Protein AF-0000000068848334 (afdb_homodimer)

Nearest PDB structures (foldseek):
  8wll-assembly1_A  TM=4.643E-01  e=7.097E+00  Homo sapiens

Solvent-accessible surface area (backbone atoms only — not comparable to full-atom values): 14525 Å² total; per-residue (Å²): 126,70,68,68,56,55,52,53,54,51,48,52,50,50,50,50,49,51,52,49,51,51,51,52,52,52,47,52,49,52,52,51,50,48,52,50,50,47,49,57,52,46,47,53,51,49,45,49,50,50,47,50,50,49,52,48,50,58,57,48,65,38,69,69,53,38,50,50,50,28,50,49,27,21,50,52,17,25,52,46,25,54,51,51,22,41,62,33,4,57,66,64,76,41,29,67,57,53,21,50,50,52,44,52,52,51,50,52,50,51,50,60,54,38,70,40,56,82,89,69,55,51,67,65,49,53,32,50,50,26,20,48,51,16,23,50,35,32,22,37,33,40,16,13,53,49,44,79,128,70,68,67,57,56,52,52,54,50,50,51,49,51,50,49,49,51,52,50,50,51,51,51,52,51,48,52,50,51,52,51,49,49,51,51,49,48,47,57,52,46,46,51,52,48,46,49,50,51,48,50,50,48,52,48,49,59,58,47,64,37,69,69,53,38,50,52,50,29,50,48,27,20,51,51,16,26,52,46,25,54,50,51,22,41,61,32,4,56,66,63,76,40,29,68,57,53,23,50,50,52,46,52,52,52,51,52,50,51,50,60,52,37,70,40,56,83,88,70,55,52,66,66,50,54,32,50,50,25,19,48,50,16,24,50,35,31,24,38,33,39,16,11,52,50,42,78

Radius of gyration: 36.75 Å; Cα contacts (8 Å, |Δi|>4): 255; chains: 2; bounding box: 56×81×151 Å

Sequence (296 aa):
MGRSRQLVLQQEGDDDERYLAAIEAQLRRVAADGTRAAEASEVPTLLRRSALTARFNRYAESPRRMLLLGTLFLFLGFYFAHFLDTVFGQSGYWETVAGFVTLVVSERVTREYYSRPAEQRPPLLKLTNAFKAGLYYGLVLDAIKMSSMGRSRQLVLQQEGDDDERYLAAIEAQLRRVAADGTRAAEASEVPTLLRRSALTARFNRYAESPRRMLLLGTLFLFLGFYFAHFLDTVFGQSGYWETVAGFVTLVVSERVTREYYSRPAEQRPPLLKLTNAFKAGLYYGLVLDAIKMSS

Foldseek 3Di:
DPPVVVVVVVVVVVVVVVVVVVVVVVVVVVVVVVVVVCCVVVVVVVVVVVVVLVVVQVQCPDVVSLVVLLVVLLQVLQVVLVVLCVVQVVVVPCVVVSVVVLVVVLVVLVCVLVVDDPVPGGSVSSSVVSSSNSNVVNNVVVVVVVVD/DPPVVVVVVVVVVVVVVVVVVVVVVVVVVVVVVVVVVCCVVVVVVVVVVVVVLVVVQVQCPDVVSLVVLLVVLLQVLQVVLVVLCVVQVVVVPCVVVSVVVLVVVLVVLVCVLVVDPPVPGGSVSSSVVSSSNSNVVNNVVVVVVVVD

Structure (mmCIF, N/CA/C/O backbone):
data_AF-0000000068848334-model_v1
#
loop_
_entity.id
_entity.type
_entity.pdbx_description
1 polymer 'Uncharacterized protein'
#
loop_
_atom_site.group_PDB
_atom_site.id
_atom_site.type_symbol
_atom_site.label_atom_id
_atom_site.label_alt_id
_atom_site.label_comp_id
_atom_site.label_asym_id
_atom_site.label_entity_id
_atom_site.label_seq_id
_atom_site.pdbx_PDB_ins_code
_atom_site.Cartn_x
_atom_site.Cartn_y
_atom_site.Cartn_z
_atom_site.occupancy
_atom_site.B_iso_or_equiv
_atom_site.auth_seq_id
_atom_site.auth_comp_id
_atom_site.auth_asym_id
_atom_site.auth_atom_id
_atom_site.pdbx_PDB_model_num
ATOM 1 N N . MET A 1 1 ? -24.812 56.469 -64.688 1 52.19 1 MET A N 1
ATOM 2 C CA . MET A 1 1 ? -24.953 55.031 -64.625 1 52.19 1 MET A CA 1
ATOM 3 C C . MET A 1 1 ? -24.094 54.438 -63.531 1 52.19 1 MET A C 1
ATOM 5 O O . MET A 1 1 ? -24.391 53.375 -63 1 52.19 1 MET A O 1
ATOM 9 N N . GLY A 1 2 ? -23.156 55.188 -62.906 1 65.69 2 GLY A N 1
ATOM 10 C CA . GLY A 1 2 ? -22.188 54.688 -61.938 1 65.69 2 GLY A CA 1
ATOM 11 C C . GLY A 1 2 ? -22.688 54.75 -60.5 1 65.69 2 GLY A C 1
ATOM 12 O O . GLY A 1 2 ? -22.344 53.875 -59.688 1 65.69 2 GLY A O 1
ATOM 13 N N . ARG A 1 3 ? -23.672 55.562 -60.156 1 75.31 3 ARG A N 1
ATOM 14 C CA . ARG A 1 3 ? -24.125 55.781 -58.781 1 75.31 3 ARG A CA 1
ATOM 15 C C . ARG A 1 3 ? -25.078 54.656 -58.344 1 75.31 3 ARG A C 1
ATOM 17 O O . ARG A 1 3 ? -25.062 54.25 -57.188 1 75.31 3 ARG A O 1
ATOM 24 N N . SER A 1 4 ? -25.875 54.125 -59.219 1 72.31 4 SER A N 1
ATOM 25 C CA . SER A 1 4 ? -26.828 53.062 -58.906 1 72.31 4 SER A CA 1
ATOM 26 C C . SER A 1 4 ? -26.125 51.781 -58.531 1 72.31 4 SER A C 1
ATOM 28 O O . SER A 1 4 ? -26.594 51.031 -57.688 1 72.31 4 SER A O 1
ATOM 30 N N . ARG A 1 5 ? -24.938 51.531 -59.062 1 71 5 ARG A N 1
ATOM 31 C CA . ARG A 1 5 ? -24.188 50.312 -58.781 1 71 5 ARG A CA 1
ATOM 32 C C . ARG A 1 5 ? -23.547 50.344 -57.406 1 71 5 ARG A C 1
ATOM 34 O O . ARG A 1 5 ? -23.516 49.344 -56.719 1 71 5 ARG A O 1
ATOM 41 N N . GLN A 1 6 ? -23.141 51.5 -56.906 1 72.19 6 GLN A N 1
ATOM 42 C CA . GLN A 1 6 ? -22.516 51.656 -55.594 1 72.19 6 GLN A CA 1
ATOM 43 C C . GLN A 1 6 ? -23.531 51.438 -54.469 1 72.19 6 GLN A C 1
ATOM 45 O O . GLN A 1 6 ? -23.203 50.844 -53.438 1 72.19 6 GLN A O 1
ATOM 50 N N . LEU A 1 7 ? -24.734 51.812 -54.719 1 76.56 7 LEU A N 1
ATOM 51 C CA . LEU A 1 7 ? -25.781 51.688 -53.719 1 76.56 7 LEU A CA 1
ATOM 52 C C . LEU A 1 7 ? -26.203 50.25 -53.531 1 76.56 7 LEU A C 1
ATOM 54 O O . LEU A 1 7 ? -26.453 49.812 -52.406 1 76.56 7 LEU A O 1
ATOM 58 N N . VAL A 1 8 ? -26.219 49.5 -54.594 1 75.5 8 VAL A N 1
ATOM 59 C CA . VAL A 1 8 ? -26.578 48.094 -54.531 1 75.5 8 VAL A CA 1
ATOM 60 C C . VAL A 1 8 ? -25.484 47.312 -53.812 1 75.5 8 VAL A C 1
ATOM 62 O O . VAL A 1 8 ? -25.797 46.438 -53 1 75.5 8 VAL A O 1
ATOM 65 N N . LEU A 1 9 ? -24.266 47.656 -53.938 1 74.5 9 LEU A N 1
ATOM 66 C CA . LEU A 1 9 ? -23.156 47 -53.281 1 74.5 9 LEU A CA 1
ATOM 67 C C . LEU A 1 9 ? -23.156 47.312 -51.781 1 74.5 9 LEU A C 1
ATOM 69 O O . LEU A 1 9 ? -22.891 46.406 -50.969 1 74.5 9 LEU A O 1
ATOM 73 N N . GLN A 1 10 ? -23.531 48.469 -51.469 1 77.12 10 GLN A N 1
ATOM 74 C CA . GLN A 1 10 ? -23.609 48.875 -50.062 1 77.12 10 GLN A CA 1
ATOM 75 C C . GLN A 1 10 ? -24.766 48.156 -49.375 1 77.12 10 GLN A C 1
ATOM 77 O O . GLN A 1 10 ? -24.609 47.719 -48.219 1 77.12 10 GLN A O 1
ATOM 82 N N . GLN A 1 11 ? -25.844 48.031 -50.125 1 76.38 11 GLN A N 1
ATOM 83 C CA . GLN A 1 11 ? -27 47.344 -49.562 1 76.38 11 GLN A CA 1
ATOM 84 C C . GLN A 1 11 ? -26.703 45.875 -49.344 1 76.38 11 GLN A C 1
ATOM 86 O O . GLN A 1 11 ? -27.078 45.312 -48.312 1 76.38 11 GLN A O 1
ATOM 91 N N . GLU A 1 12 ? -26.047 45.312 -50.281 1 74.12 12 GLU A N 1
ATOM 92 C CA . GLU A 1 12 ? -25.656 43.906 -50.156 1 74.12 12 GLU A CA 1
ATOM 93 C C . GLU A 1 12 ? -24.703 43.719 -48.969 1 74.12 12 GLU A C 1
ATOM 95 O O . GLU A 1 12 ? -24.812 42.719 -48.25 1 74.12 12 GLU A O 1
ATOM 100 N N . GLY A 1 13 ? -23.953 44.688 -48.656 1 75.44 13 GLY A N 1
ATOM 101 C CA . GLY A 1 13 ? -23.047 44.656 -47.531 1 75.44 13 GLY A CA 1
ATOM 102 C C . GLY A 1 13 ? -23.766 44.719 -46.188 1 75.44 13 GLY A C 1
ATOM 103 O O . GLY A 1 13 ? -23.406 44 -45.25 1 75.44 13 GLY A O 1
ATOM 104 N N . ASP A 1 14 ? -24.75 45.562 -46.312 1 79.25 14 ASP A N 1
ATOM 105 C CA . ASP A 1 14 ? -25.531 45.719 -45.094 1 79.25 14 ASP A CA 1
ATOM 106 C C . ASP A 1 14 ? -26.344 44.469 -44.781 1 79.25 14 ASP A C 1
ATOM 108 O O . ASP A 1 14 ? -26.438 44.062 -43.625 1 79.25 14 ASP A O 1
ATOM 112 N N . ASP A 1 15 ? -26.828 43.844 -45.844 1 79.44 15 ASP A N 1
ATOM 113 C CA . ASP A 1 15 ? -27.578 42.625 -45.656 1 79.44 15 ASP A CA 1
ATOM 114 C C . ASP A 1 15 ? -26.688 41.5 -45.156 1 79.44 15 ASP A C 1
ATOM 116 O O . ASP A 1 15 ? -27.078 40.719 -44.281 1 79.44 15 ASP A O 1
ATOM 120 N N . ASP A 1 16 ? -25.5 41.531 -45.625 1 77.81 16 ASP A N 1
ATOM 121 C CA . ASP A 1 16 ? -24.547 40.531 -45.188 1 77.81 16 ASP A CA 1
ATOM 122 C C . ASP A 1 16 ? -24.219 40.719 -43.719 1 77.81 16 ASP A C 1
ATOM 124 O O . ASP A 1 16 ? -24.109 39.719 -42.969 1 77.81 16 ASP A O 1
ATOM 128 N N . GLU A 1 17 ? -24.172 41.938 -43.375 1 81.56 17 GLU A N 1
ATOM 129 C CA . GLU A 1 17 ? -23.859 42.219 -41.969 1 81.56 17 GLU A CA 1
ATOM 130 C C . GLU A 1 17 ? -25.031 41.812 -41.062 1 81.56 17 GLU A C 1
ATOM 132 O O . GLU A 1 17 ? -24.812 41.281 -39.969 1 81.56 17 GLU A O 1
ATOM 137 N N . ARG A 1 18 ? -26.156 42.125 -41.562 1 82.62 18 ARG A N 1
ATOM 138 C CA . ARG A 1 18 ? -27.344 41.719 -40.781 1 82.62 18 ARG A CA 1
ATOM 139 C C . ARG A 1 18 ? -27.438 40.219 -40.688 1 82.62 18 ARG A C 1
ATOM 141 O O . ARG A 1 18 ? -27.781 39.688 -39.625 1 82.62 18 ARG A O 1
ATOM 148 N N . TYR A 1 19 ? -27.125 39.562 -41.812 1 80.81 19 TYR A N 1
ATOM 149 C CA . TYR A 1 19 ? -27.141 38.125 -41.812 1 80.81 19 TYR A CA 1
ATOM 150 C C . TYR A 1 19 ? -26.078 37.531 -40.906 1 80.81 19 TYR A C 1
ATOM 152 O O . TYR A 1 19 ? -26.312 36.594 -40.156 1 80.81 19 TYR A O 1
ATOM 160 N N . LEU A 1 20 ? -25 38.188 -40.812 1 82 20 LEU A N 1
ATOM 161 C CA . LEU A 1 20 ? -23.922 37.719 -39.906 1 82 20 LEU A CA 1
ATOM 162 C C . LEU A 1 20 ? -24.297 37.938 -38.469 1 82 20 LEU A C 1
ATOM 164 O O . LEU A 1 20 ? -24.031 37.094 -37.594 1 82 20 LEU A O 1
ATOM 168 N N . ALA A 1 21 ? -24.938 39.031 -38.219 1 84.81 21 ALA A N 1
ATOM 169 C CA . ALA A 1 21 ? -25.359 39.344 -36.844 1 84.81 21 ALA A CA 1
ATOM 170 C C . ALA A 1 21 ? -26.422 38.344 -36.375 1 84.81 21 ALA A C 1
ATOM 172 O O . ALA A 1 21 ? -26.391 37.906 -35.219 1 84.81 21 ALA A O 1
ATOM 173 N N . ALA A 1 22 ? -27.281 37.938 -37.312 1 85.31 22 ALA A N 1
ATOM 174 C CA . ALA A 1 22 ? -28.328 36.969 -36.969 1 85.31 22 ALA A CA 1
ATOM 175 C C . ALA A 1 22 ? -27.734 35.594 -36.688 1 85.31 22 ALA A C 1
ATOM 177 O O . ALA A 1 22 ? -28.156 34.906 -35.75 1 85.31 22 ALA A O 1
ATOM 178 N N . ILE A 1 23 ? -26.766 35.188 -37.344 1 83.06 23 ILE A N 1
ATOM 179 C CA . ILE A 1 23 ? -26.078 33.906 -37.156 1 83.06 23 ILE A CA 1
ATOM 180 C C . ILE A 1 23 ? -25.312 33.938 -35.844 1 83.06 23 ILE A C 1
ATOM 182 O O . ILE A 1 23 ? -25.359 32.938 -35.094 1 83.06 23 ILE A O 1
ATOM 186 N N . GLU A 1 24 ? -24.719 35.062 -35.562 1 84.31 24 GLU A N 1
ATOM 187 C CA . GLU A 1 24 ? -24 35.188 -34.281 1 84.31 24 GLU A CA 1
ATOM 188 C C . GLU A 1 24 ? -24.938 35.094 -33.094 1 84.31 24 GLU A C 1
ATOM 190 O O . GLU A 1 24 ? -24.625 34.438 -32.094 1 84.31 24 GLU A O 1
ATOM 195 N N . ALA A 1 25 ? -26.094 35.719 -33.281 1 84.5 25 ALA A N 1
ATOM 196 C CA . ALA A 1 25 ? -27.094 35.688 -32.188 1 84.5 25 ALA A CA 1
ATOM 197 C C . ALA A 1 25 ? -27.641 34.281 -32 1 84.5 25 ALA A C 1
ATOM 199 O O . ALA A 1 25 ? -27.828 33.844 -30.859 1 84.5 25 ALA A O 1
ATOM 200 N N . GLN A 1 26 ? -27.812 33.531 -33.094 1 81.44 26 GLN A N 1
ATOM 201 C CA . GLN A 1 26 ? -28.297 32.156 -33.031 1 81.44 26 GLN A CA 1
ATOM 202 C C . GLN A 1 26 ? -27.25 31.219 -32.406 1 81.44 26 GLN A C 1
ATOM 204 O O . GLN A 1 26 ? -27.578 30.344 -31.609 1 81.44 26 GLN A O 1
ATOM 209 N N . LEU A 1 27 ? -26.047 31.578 -32.656 1 79.88 27 LEU A N 1
ATOM 210 C CA . LEU A 1 27 ? -24.953 30.781 -32.094 1 79.88 27 LEU A CA 1
ATOM 211 C C . LEU A 1 27 ? -24.812 31.016 -30.609 1 79.88 27 LEU A C 1
ATOM 213 O O . LEU A 1 27 ? -24.578 30.078 -29.844 1 79.88 27 LEU A O 1
ATOM 217 N N . ARG A 1 28 ? -25.016 32.25 -30.234 1 82.94 28 ARG A N 1
ATOM 218 C CA . ARG A 1 28 ? -24.969 32.562 -28.812 1 82.94 28 ARG A CA 1
ATOM 219 C C . ARG A 1 28 ? -26.125 31.906 -28.062 1 82.94 28 ARG A C 1
ATOM 221 O O . ARG A 1 28 ? -25.953 31.422 -26.938 1 82.94 28 ARG A O 1
ATOM 228 N N . ARG A 1 29 ? -27.281 31.828 -28.719 1 81.94 29 ARG A N 1
ATOM 229 C CA . ARG A 1 29 ? -28.453 31.172 -28.109 1 81.94 29 ARG A CA 1
ATOM 230 C C . ARG A 1 29 ? -28.234 29.672 -27.969 1 81.94 29 ARG A C 1
ATOM 232 O O . ARG A 1 29 ? -28.562 29.078 -26.953 1 81.94 29 ARG A O 1
ATOM 239 N N . VAL A 1 30 ? -27.625 29.016 -28.922 1 77.75 30 VAL A N 1
ATOM 240 C CA . VAL A 1 30 ? -27.344 27.578 -28.891 1 77.75 30 VAL A CA 1
ATOM 241 C C . VAL A 1 30 ? -26.297 27.281 -27.828 1 77.75 30 VAL A C 1
ATOM 243 O O . VAL A 1 30 ? -26.406 26.297 -27.094 1 77.75 30 VAL A O 1
ATOM 246 N N . ALA A 1 31 ? -25.375 28.188 -27.781 1 81.44 31 ALA A N 1
ATOM 247 C CA . ALA A 1 31 ? -24.344 28.016 -26.766 1 81.44 31 ALA A CA 1
ATOM 248 C C . ALA A 1 31 ? -24.922 28.156 -25.359 1 81.44 31 ALA A C 1
ATOM 250 O O . ALA A 1 31 ? -24.578 27.391 -24.453 1 81.44 31 ALA A O 1
ATOM 251 N N . ALA A 1 32 ? -25.859 29.078 -25.203 1 80.12 32 ALA A N 1
ATOM 252 C CA . ALA A 1 32 ? -26.5 29.297 -23.922 1 80.12 32 ALA A CA 1
ATOM 253 C C . ALA A 1 32 ? -27.422 28.141 -23.547 1 80.12 32 ALA A C 1
ATOM 255 O O . ALA A 1 32 ? -27.453 27.703 -22.391 1 80.12 32 ALA A O 1
ATOM 256 N N . ASP A 1 33 ? -28.078 27.547 -24.484 1 77.94 33 ASP A N 1
ATOM 257 C CA . ASP A 1 33 ? -28.953 26.391 -24.281 1 77.94 33 ASP A CA 1
ATOM 258 C C . ASP A 1 33 ? -28.141 25.156 -23.922 1 77.94 33 ASP A C 1
ATOM 260 O O . ASP A 1 33 ? -28.547 24.359 -23.062 1 77.94 33 ASP A O 1
ATOM 264 N N . GLY A 1 34 ? -27 25.031 -24.562 1 70.56 34 GLY A N 1
ATOM 265 C CA . GLY A 1 34 ? -26.109 23.922 -24.266 1 70.56 34 GLY A CA 1
ATOM 266 C C . GLY A 1 34 ? -25.547 23.953 -22.859 1 70.56 34 GLY A C 1
ATOM 267 O O . GLY A 1 34 ? -25.484 22.938 -22.172 1 70.56 34 GLY A O 1
ATOM 268 N N . THR A 1 35 ? -25.203 25.172 -22.5 1 70.31 35 THR A N 1
ATOM 269 C CA . THR A 1 35 ? -24.688 25.359 -21.141 1 70.31 35 THR A CA 1
ATOM 270 C C . THR A 1 35 ? -25.766 25.078 -20.109 1 70.31 35 THR A C 1
ATOM 272 O O . THR A 1 35 ? -25.5 24.469 -19.078 1 70.31 35 THR A O 1
ATOM 275 N N . ARG A 1 36 ? -27.031 25.516 -20.359 1 75.62 36 ARG A N 1
ATOM 276 C CA . ARG A 1 36 ? -28.172 25.266 -19.469 1 75.62 36 ARG A CA 1
ATOM 277 C C . ARG A 1 36 ? -28.5 23.781 -19.406 1 75.62 36 ARG A C 1
ATOM 279 O O . ARG A 1 36 ? -28.781 23.234 -18.328 1 75.62 36 ARG A O 1
ATOM 286 N N . ALA A 1 37 ? -28.406 23.109 -20.594 1 71.06 37 ALA A N 1
ATOM 287 C CA . ALA A 1 37 ? -28.656 21.672 -20.656 1 71.06 37 ALA A CA 1
ATOM 288 C C . ALA A 1 37 ? -27.562 20.891 -19.906 1 71.06 37 ALA A C 1
ATOM 290 O O . ALA A 1 37 ? -27.859 19.938 -19.203 1 71.06 37 ALA A O 1
ATOM 291 N N . ALA A 1 38 ? -26.344 21.359 -20.094 1 68.06 38 ALA A N 1
ATOM 292 C CA . ALA A 1 38 ? -25.234 20.734 -19.375 1 68.06 38 ALA A CA 1
ATOM 293 C C . ALA A 1 38 ? -25.391 20.922 -17.859 1 68.06 38 ALA A C 1
ATOM 295 O O . ALA A 1 38 ? -25.172 19.984 -17.094 1 68.06 38 ALA A O 1
ATOM 296 N N . GLU A 1 39 ? -25.719 22.141 -17.469 1 65.81 39 GLU A N 1
ATOM 297 C CA . GLU A 1 39 ? -25.969 22.438 -16.062 1 65.81 39 GLU A CA 1
ATOM 298 C C . GLU A 1 39 ? -27.156 21.625 -15.523 1 65.81 39 GLU A C 1
ATOM 300 O O . GLU A 1 39 ? -27.094 21.094 -14.414 1 65.81 39 GLU A O 1
ATOM 305 N N . ALA A 1 40 ? -28.203 21.531 -16.359 1 72.06 40 ALA A N 1
ATOM 306 C CA . ALA A 1 40 ? -29.406 20.781 -15.984 1 72.06 40 ALA A CA 1
ATOM 307 C C . ALA A 1 40 ? -29.109 19.297 -15.875 1 72.06 40 ALA A C 1
ATOM 309 O O . ALA A 1 40 ? -29.703 18.594 -15.047 1 72.06 40 ALA A O 1
ATOM 310 N N . SER A 1 41 ? -28.266 18.812 -16.688 1 68.31 41 SER A N 1
ATOM 311 C CA . SER A 1 41 ? -27.891 17.406 -16.656 1 68.31 41 SER A CA 1
ATOM 312 C C . SER A 1 41 ? -26.859 17.141 -15.562 1 68.31 41 SER A C 1
ATOM 314 O O . SER A 1 41 ? -26.875 16.078 -14.93 1 68.31 41 SER A O 1
ATOM 316 N N . GLU A 1 42 ? -26 18.094 -15.438 1 70.25 42 GLU A N 1
ATOM 317 C CA . GLU A 1 42 ? -24.922 17.906 -14.477 1 70.25 42 GLU A CA 1
ATOM 318 C C . GLU A 1 42 ? -25.422 18.031 -13.047 1 70.25 42 GLU A C 1
ATOM 320 O O . GLU A 1 42 ? -25 17.281 -12.164 1 70.25 42 GLU A O 1
ATOM 325 N N . VA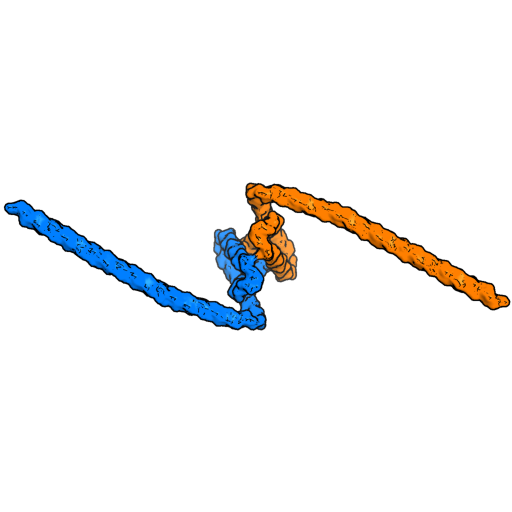L A 1 43 ? -26.453 18.938 -12.836 1 67.62 43 VAL A N 1
ATOM 326 C CA . VAL A 1 43 ? -26.953 19.25 -11.5 1 67.62 43 VAL A CA 1
ATOM 327 C C . VAL A 1 43 ? -27.688 18.031 -10.93 1 67.62 43 VAL A C 1
ATOM 329 O O . VAL A 1 43 ? -27.422 17.625 -9.797 1 67.62 43 VAL A O 1
ATOM 332 N N . PRO A 1 44 ? -28.578 17.484 -11.766 1 73.5 44 PRO A N 1
ATOM 333 C CA . PRO A 1 44 ? -29.234 16.297 -11.211 1 73.5 44 PRO A CA 1
ATOM 334 C C . PRO A 1 44 ? -28.281 15.141 -10.977 1 73.5 44 PRO A C 1
ATOM 336 O O . PRO A 1 44 ? -28.422 14.406 -9.992 1 73.5 44 PRO A O 1
ATOM 339 N N . THR A 1 45 ? -27.344 15.016 -11.93 1 73.62 45 THR A N 1
ATOM 340 C CA . THR A 1 45 ? -26.375 13.938 -11.766 1 73.62 45 THR A CA 1
ATOM 341 C C . THR A 1 45 ? -25.516 14.172 -10.523 1 73.62 45 THR A C 1
ATOM 343 O O . THR A 1 45 ? -25.25 13.234 -9.766 1 73.62 45 THR A O 1
ATOM 346 N N . LEU A 1 46 ? -25.125 15.375 -10.359 1 72.56 46 LEU A N 1
ATOM 347 C CA . LEU A 1 46 ? -24.344 15.727 -9.188 1 72.56 46 LEU A CA 1
ATOM 348 C C . LEU A 1 46 ? -25.172 15.586 -7.91 1 72.56 46 LEU A C 1
ATOM 350 O O . LEU A 1 46 ? -24.672 15.133 -6.883 1 72.56 46 LEU A O 1
ATOM 354 N N . LEU A 1 47 ? -26.422 15.992 -8.008 1 70.94 47 LEU A N 1
ATOM 355 C CA . LEU A 1 47 ? -27.297 15.875 -6.848 1 70.94 47 LEU A CA 1
ATOM 356 C C . LEU A 1 47 ? -27.547 14.414 -6.496 1 70.94 47 LEU A C 1
ATOM 358 O O . LEU A 1 47 ? -27.609 14.062 -5.316 1 70.94 47 LEU A O 1
ATOM 362 N N . ARG A 1 48 ? -27.781 13.711 -7.59 1 71.44 48 ARG A N 1
ATOM 363 C CA . ARG A 1 48 ? -27.969 12.289 -7.348 1 71.44 48 ARG A CA 1
ATOM 364 C C . ARG A 1 48 ? -26.734 11.664 -6.707 1 71.44 48 ARG A C 1
ATOM 366 O O . ARG A 1 48 ? -26.859 10.859 -5.777 1 71.44 48 ARG A O 1
ATOM 373 N N . ARG A 1 49 ? -25.609 12.023 -7.246 1 72.69 49 ARG A N 1
ATOM 374 C CA . ARG A 1 49 ? -24.359 11.523 -6.672 1 72.69 49 ARG A CA 1
ATOM 375 C C . ARG A 1 49 ? -24.203 11.984 -5.223 1 72.69 49 ARG A C 1
ATOM 377 O O . ARG A 1 49 ? -23.781 11.203 -4.363 1 72.69 49 ARG A O 1
ATOM 384 N N . SER A 1 50 ? -24.516 13.242 -5.02 1 75.31 50 SER A N 1
ATOM 385 C CA . SER A 1 50 ? -24.422 13.797 -3.674 1 75.31 50 SER A CA 1
ATOM 386 C C . SER A 1 50 ? -25.406 13.109 -2.729 1 75.31 50 SER A C 1
ATOM 388 O O . SER A 1 50 ? -25.078 12.859 -1.566 1 75.31 50 SER A O 1
ATOM 390 N N . ALA A 1 51 ? -26.562 12.812 -3.303 1 71.06 51 ALA A N 1
ATOM 391 C CA . ALA A 1 51 ? -27.578 12.141 -2.49 1 71.06 51 ALA A CA 1
ATOM 392 C C . ALA A 1 51 ? -27.141 10.711 -2.17 1 71.06 51 ALA A C 1
ATOM 394 O O . ALA A 1 51 ? -27.328 10.234 -1.046 1 71.06 51 ALA A O 1
ATOM 395 N N . LEU A 1 52 ? -26.609 10.039 -3.184 1 72.19 52 LEU A N 1
ATOM 396 C CA . LEU A 1 52 ? -26.125 8.68 -2.98 1 72.19 52 LEU A CA 1
ATOM 397 C C . LEU A 1 52 ? -25.016 8.648 -1.937 1 72.19 52 LEU A C 1
ATOM 399 O O . LEU A 1 52 ? -25 7.77 -1.07 1 72.19 52 LEU A O 1
ATOM 403 N N . THR A 1 53 ? -24.141 9.57 -2.059 1 72.44 53 THR A N 1
ATOM 404 C CA . THR A 1 53 ? -23.031 9.664 -1.122 1 72.44 53 THR A CA 1
ATOM 405 C C . THR A 1 53 ? -23.531 9.938 0.292 1 72.44 53 THR A C 1
ATOM 407 O O . THR A 1 53 ? -23.016 9.367 1.259 1 72.44 53 THR A O 1
ATOM 410 N N . ALA A 1 54 ? -24.562 10.781 0.349 1 70.75 54 ALA A N 1
A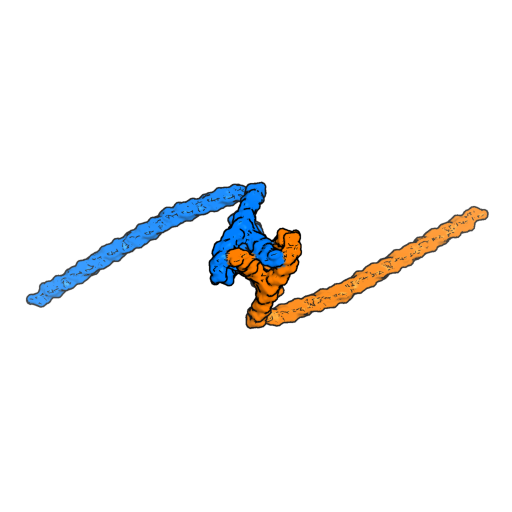TOM 411 C CA . ALA A 1 54 ? -25.125 11.109 1.656 1 70.75 54 ALA A CA 1
ATOM 412 C C . ALA A 1 54 ? -25.797 9.898 2.283 1 70.75 54 ALA A C 1
ATOM 414 O O . ALA A 1 54 ? -25.672 9.656 3.486 1 70.75 54 ALA A O 1
ATOM 415 N N . ARG A 1 55 ? -26.531 9.258 1.491 1 72.25 55 ARG A N 1
ATOM 416 C CA . ARG A 1 55 ? -27.188 8.047 1.971 1 72.25 55 ARG A CA 1
ATOM 417 C C . ARG A 1 55 ? -26.172 6.996 2.398 1 72.25 55 ARG A C 1
ATOM 419 O O . ARG A 1 55 ? -26.344 6.328 3.42 1 72.25 55 ARG A O 1
ATOM 426 N N . PHE A 1 56 ? -25.203 6.84 1.609 1 79.31 56 PHE A N 1
ATOM 427 C CA . PHE A 1 56 ? -24.125 5.891 1.901 1 79.31 56 PHE A CA 1
ATOM 428 C C . PHE A 1 56 ? -23.391 6.273 3.182 1 79.31 56 PHE A C 1
ATOM 430 O O . PHE A 1 56 ? -23.094 5.414 4.012 1 79.31 56 PHE A O 1
ATOM 437 N N . ASN A 1 57 ? -23.203 7.516 3.332 1 76.19 57 ASN A N 1
ATOM 438 C CA . ASN A 1 57 ? -22.516 8 4.523 1 76.19 57 ASN A CA 1
ATOM 439 C C . ASN A 1 57 ? -23.359 7.785 5.781 1 76.19 57 ASN A C 1
ATOM 441 O O . ASN A 1 57 ? -22.828 7.477 6.844 1 76.19 57 ASN A O 1
ATOM 445 N N . ARG A 1 58 ? -24.609 7.941 5.535 1 72.69 58 ARG A N 1
ATOM 446 C CA . ARG A 1 58 ? -25.5 7.699 6.664 1 72.69 58 ARG A CA 1
ATOM 447 C C . ARG A 1 58 ? -25.5 6.223 7.051 1 72.69 58 ARG A C 1
ATOM 449 O O . ARG A 1 58 ? -25.5 5.887 8.234 1 72.69 58 ARG A O 1
ATOM 456 N N . TYR A 1 59 ? -25.531 5.434 6.031 1 76.88 59 TYR A N 1
ATOM 457 C CA . TYR A 1 59 ? -25.484 3.992 6.242 1 76.88 59 TYR A CA 1
ATOM 458 C C . TYR A 1 59 ? -24.188 3.574 6.902 1 76.88 59 TYR A C 1
ATOM 460 O O . TYR A 1 59 ? -24.172 2.721 7.793 1 76.88 59 TYR A O 1
ATOM 468 N N . ALA A 1 60 ? -23.141 4.188 6.574 1 77.12 60 ALA A N 1
ATOM 469 C CA . ALA A 1 60 ? -21.797 3.838 7.027 1 77.12 60 ALA A CA 1
ATOM 470 C C . ALA A 1 60 ? -21.516 4.422 8.406 1 77.12 60 ALA A C 1
ATOM 472 O O . ALA A 1 60 ? -20.438 4.211 8.969 1 77.12 60 ALA A O 1
ATOM 473 N N . GLU A 1 61 ? -22.422 5.086 9.008 1 79.19 61 GLU A N 1
ATOM 474 C CA . GLU A 1 61 ? -22.234 5.676 10.328 1 79.19 61 GLU A CA 1
ATOM 475 C C . GLU A 1 61 ? -22.297 4.609 11.422 1 79.19 61 GLU A C 1
ATOM 477 O O . GLU A 1 61 ? -21.672 4.758 12.477 1 79.19 61 GLU A O 1
ATOM 482 N N . SER A 1 62 ? -22.875 3.543 11.086 1 84.31 62 SER A N 1
ATOM 483 C CA . SER A 1 62 ? -22.938 2.449 12.047 1 84.31 62 SER A CA 1
ATOM 484 C C . SER A 1 62 ? -21.672 1.602 12 1 84.31 62 SER A C 1
ATOM 486 O O . SER A 1 62 ? -21.281 1.106 10.938 1 84.31 62 SER A O 1
ATOM 488 N N . PRO A 1 63 ? -21.016 1.441 13.141 1 84.25 63 PRO A N 1
ATOM 489 C CA . PRO A 1 63 ? -19.766 0.694 13.148 1 84.25 63 PRO A CA 1
ATOM 490 C C . PRO A 1 63 ? -19.938 -0.761 12.719 1 84.25 63 PRO A C 1
ATOM 492 O O . PRO A 1 63 ? -19.047 -1.334 12.086 1 84.25 63 PRO A O 1
ATOM 495 N N . ARG A 1 64 ? -21.094 -1.344 13.039 1 88.75 64 ARG A N 1
ATOM 496 C CA . ARG A 1 64 ? -21.344 -2.73 12.664 1 88.75 64 ARG A CA 1
ATOM 497 C C . ARG A 1 64 ? -21.5 -2.867 11.156 1 88.75 64 ARG A C 1
ATOM 499 O O . ARG A 1 64 ? -20.984 -3.818 10.555 1 88.75 64 ARG A O 1
ATOM 506 N N . ARG A 1 65 ? -22.172 -1.988 10.578 1 89.75 65 ARG A N 1
ATOM 507 C CA . ARG A 1 65 ? -22.391 -2.021 9.141 1 89.75 65 ARG A CA 1
ATOM 508 C C . ARG A 1 65 ? -21.094 -1.76 8.383 1 89.75 65 ARG A C 1
ATOM 510 O O . ARG A 1 65 ? -20.844 -2.377 7.348 1 89.75 65 ARG A O 1
ATOM 517 N N . MET A 1 66 ? -20.297 -0.899 8.93 1 90.06 66 MET A N 1
ATOM 518 C CA . MET A 1 66 ? -19.016 -0.595 8.297 1 90.06 66 MET A CA 1
ATOM 519 C C . MET A 1 66 ? -18.062 -1.789 8.383 1 90.06 66 MET A C 1
ATOM 521 O O . MET A 1 66 ? -17.297 -2.043 7.457 1 90.06 66 MET A O 1
ATOM 525 N N . LEU A 1 67 ? -18.188 -2.457 9.406 1 90.56 67 LEU A N 1
ATOM 526 C CA . LEU A 1 67 ? -17.375 -3.658 9.547 1 90.56 67 LEU A CA 1
ATOM 527 C C . LEU A 1 67 ? -17.781 -4.719 8.531 1 90.56 67 LEU A C 1
ATOM 529 O O . LEU A 1 67 ? -16.922 -5.387 7.945 1 90.56 67 LEU A O 1
ATOM 533 N N . LEU A 1 68 ? -19.062 -4.812 8.32 1 92.31 68 LEU A N 1
ATOM 534 C CA . LEU A 1 68 ? -19.578 -5.789 7.367 1 92.31 68 LEU A CA 1
ATOM 535 C C . LEU A 1 68 ? -19.188 -5.414 5.938 1 92.31 68 LEU A C 1
ATOM 537 O O . LEU A 1 68 ? -18.75 -6.266 5.164 1 92.31 68 LEU A O 1
ATOM 541 N N . LEU A 1 69 ? -19.359 -4.168 5.707 1 93.88 69 LEU A N 1
ATOM 542 C CA . LEU A 1 69 ? -19 -3.713 4.371 1 93.88 69 LEU A CA 1
ATOM 543 C C . LEU A 1 69 ? -17.5 -3.852 4.133 1 93.88 69 LEU A C 1
ATOM 545 O O . LEU A 1 69 ? -17.078 -4.242 3.041 1 93.88 69 LEU A O 1
ATOM 549 N N . GLY A 1 70 ? -16.75 -3.531 5.109 1 94.69 70 GLY A N 1
ATOM 550 C CA . GLY A 1 70 ? -15.305 -3.686 5.023 1 94.69 70 GLY A CA 1
ATOM 551 C C . GLY A 1 70 ? -14.867 -5.113 4.75 1 94.69 70 GLY A C 1
ATOM 552 O O . GLY A 1 70 ? -13.992 -5.352 3.922 1 94.69 70 GLY A O 1
ATOM 553 N N . THR A 1 71 ? -15.555 -6 5.434 1 96 71 THR A N 1
ATOM 554 C CA . THR A 1 71 ? -15.242 -7.414 5.238 1 96 71 THR A CA 1
ATOM 555 C C . THR A 1 71 ? -15.625 -7.863 3.832 1 96 71 THR A C 1
ATOM 557 O O . THR A 1 71 ? -14.898 -8.625 3.199 1 96 71 THR A O 1
ATOM 560 N N . LEU A 1 72 ? -16.719 -7.363 3.432 1 97 72 LEU A N 1
ATOM 561 C CA . LEU A 1 72 ? -17.156 -7.695 2.08 1 97 72 LEU A CA 1
ATOM 562 C C . LEU A 1 72 ? -16.141 -7.203 1.047 1 97 72 LEU A C 1
ATOM 564 O O . LEU A 1 72 ? -15.781 -7.941 0.125 1 97 72 LEU A O 1
ATOM 568 N N . PHE A 1 73 ? -15.672 -6.043 1.218 1 96.75 73 PHE A N 1
ATOM 569 C CA . PHE A 1 73 ? -14.711 -5.461 0.288 1 96.75 73 PHE A CA 1
ATOM 570 C C . PHE A 1 73 ? -13.375 -6.191 0.368 1 96.75 73 PHE A C 1
ATOM 572 O O . PHE A 1 73 ? -12.695 -6.367 -0.646 1 96.75 73 PHE A O 1
ATOM 579 N N . LEU A 1 74 ? -13.016 -6.562 1.526 1 96.81 74 LEU A N 1
ATOM 580 C CA . LEU A 1 74 ? -11.805 -7.355 1.712 1 96.81 74 LEU A CA 1
ATOM 581 C C . LEU A 1 74 ? -11.883 -8.664 0.927 1 96.81 74 LEU A C 1
ATOM 583 O O . LEU A 1 74 ? -10.938 -9.031 0.23 1 96.81 74 LEU A O 1
ATOM 587 N N . PHE A 1 75 ? -13.047 -9.32 0.97 1 97.56 75 PHE A N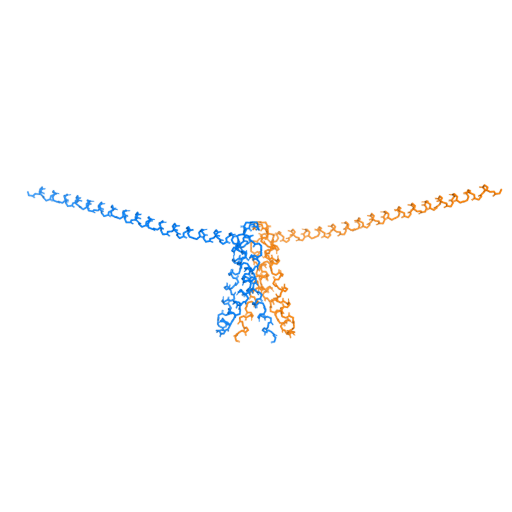 1
ATOM 588 C CA . PHE A 1 75 ? -13.258 -10.594 0.285 1 97.56 75 PHE A CA 1
ATOM 589 C C . PHE A 1 75 ? -13.305 -10.391 -1.225 1 97.56 75 PHE A C 1
ATOM 591 O O . PHE A 1 75 ? -12.766 -11.203 -1.982 1 97.56 75 PHE A O 1
ATOM 598 N N . LEU A 1 76 ? -13.969 -9.328 -1.556 1 97.25 76 LEU A N 1
ATOM 599 C CA . LEU A 1 76 ? -14.031 -9.016 -2.979 1 97.25 76 LEU A CA 1
ATOM 600 C C . LEU A 1 76 ? -12.633 -8.781 -3.547 1 97.25 76 LEU A C 1
ATOM 602 O O . LEU A 1 76 ? -12.32 -9.242 -4.648 1 97.25 76 LEU A O 1
ATOM 606 N N . GLY A 1 77 ? -11.828 -8.055 -2.803 1 97.44 77 GLY A N 1
ATOM 607 C CA . GLY A 1 77 ? -10.445 -7.848 -3.211 1 97.44 77 GLY A CA 1
ATOM 608 C C . GLY A 1 77 ? -9.648 -9.133 -3.303 1 97.44 77 GLY A C 1
ATOM 609 O O . GLY A 1 77 ? -8.891 -9.336 -4.254 1 97.44 77 GLY A O 1
ATOM 610 N N . PHE A 1 78 ? -9.875 -9.977 -2.354 1 97.44 78 PHE A N 1
ATOM 611 C CA . PHE A 1 78 ? -9.188 -11.266 -2.311 1 97.44 78 PHE A CA 1
ATOM 612 C C . PHE A 1 78 ? -9.523 -12.094 -3.545 1 97.44 78 PHE A C 1
ATOM 614 O O . PHE A 1 78 ? -8.633 -12.672 -4.172 1 97.44 78 PHE A O 1
ATOM 621 N N . TYR A 1 79 ? -10.742 -12.125 -3.875 1 97.38 79 TYR A N 1
ATOM 622 C CA . TYR A 1 79 ? -11.18 -12.914 -5.023 1 97.38 79 TYR A CA 1
ATOM 623 C C . TYR A 1 79 ? -10.75 -12.266 -6.328 1 97.38 79 TYR A C 1
ATOM 625 O O . TYR A 1 79 ? -10.445 -12.953 -7.305 1 97.38 79 TYR A O 1
ATOM 633 N N . PHE A 1 80 ? -10.719 -10.969 -6.352 1 96.69 80 PHE A N 1
ATOM 634 C CA . PHE A 1 80 ? -10.258 -10.242 -7.531 1 96.69 80 PHE A CA 1
ATOM 635 C C . PHE A 1 80 ? -8.797 -10.555 -7.824 1 96.69 80 PHE A C 1
ATOM 637 O O . PHE A 1 80 ? -8.398 -10.641 -8.984 1 96.69 80 PHE A O 1
ATOM 644 N N . ALA A 1 81 ? -8.016 -10.719 -6.816 1 96.38 81 ALA A N 1
ATOM 645 C CA . ALA A 1 81 ? -6.609 -11.094 -6.973 1 96.38 81 ALA A CA 1
ATOM 646 C C . ALA A 1 81 ? -6.473 -12.383 -7.773 1 96.38 81 ALA A C 1
ATOM 648 O O . ALA A 1 81 ? -5.633 -12.477 -8.672 1 96.38 81 ALA A O 1
ATOM 649 N N . HIS A 1 82 ? -7.305 -13.359 -7.488 1 95.5 82 HIS A N 1
ATOM 650 C CA . HIS A 1 82 ? -7.254 -14.641 -8.172 1 95.5 82 HIS A CA 1
ATOM 651 C C . HIS A 1 82 ? -7.676 -14.508 -9.633 1 95.5 82 HIS A C 1
ATOM 653 O O . HIS A 1 82 ? -7.109 -15.164 -10.508 1 95.5 82 HIS A O 1
ATOM 659 N N . PHE A 1 83 ? -8.633 -13.68 -9.781 1 93.38 83 PHE A N 1
ATOM 660 C CA . PHE A 1 83 ? -9.07 -13.406 -11.141 1 93.38 83 PHE A CA 1
ATOM 661 C C . PHE A 1 83 ? -7.965 -12.734 -11.945 1 93.38 83 PHE A C 1
ATOM 663 O O . PHE A 1 83 ? -7.691 -13.125 -13.086 1 93.38 83 PHE A O 1
ATOM 670 N N . LEU A 1 84 ? -7.305 -11.781 -11.359 1 92.56 84 LEU A N 1
ATOM 671 C CA . LEU A 1 84 ? -6.262 -10.992 -12.008 1 92.56 84 LEU A CA 1
ATOM 672 C C . LEU A 1 84 ? -5.086 -11.875 -12.406 1 92.56 84 LEU A C 1
ATOM 674 O O . LEU A 1 84 ? -4.625 -11.828 -13.547 1 92.56 84 LEU A O 1
ATOM 678 N N . ASP A 1 85 ? -4.602 -12.672 -11.461 1 92.69 85 ASP A N 1
ATOM 679 C CA . ASP A 1 85 ? -3.408 -13.461 -11.75 1 92.69 85 ASP A CA 1
ATOM 680 C C . ASP A 1 85 ? -3.721 -14.578 -12.742 1 92.69 85 ASP A C 1
ATOM 682 O O . ASP A 1 85 ? -2.885 -14.922 -13.578 1 92.69 85 ASP A O 1
ATOM 686 N N . THR A 1 86 ? -4.984 -15.141 -12.719 1 91 86 THR A N 1
ATOM 687 C CA . THR A 1 86 ? -5.371 -16.172 -13.672 1 91 86 THR A CA 1
ATOM 688 C C . THR A 1 86 ? -5.48 -15.594 -15.078 1 91 86 THR A C 1
ATOM 690 O O . THR A 1 86 ? -4.953 -16.172 -16.031 1 91 86 THR A O 1
ATOM 693 N N . VAL A 1 87 ? -6.094 -14.508 -15.242 1 90.44 87 VAL A N 1
ATOM 694 C CA . VAL A 1 87 ? -6.34 -13.898 -16.547 1 90.44 87 VAL A CA 1
ATOM 695 C C . VAL A 1 87 ? -5.016 -13.477 -17.172 1 90.44 87 VAL A C 1
ATOM 697 O O . VAL A 1 87 ? -4.762 -13.758 -18.344 1 90.44 87 VAL A O 1
ATOM 700 N N . PHE A 1 88 ? -4.129 -12.914 -16.469 1 90.38 88 PHE A N 1
ATOM 701 C CA . PHE A 1 88 ? -2.893 -12.367 -17.016 1 90.38 88 PHE A CA 1
ATOM 702 C C . PHE A 1 88 ? -1.787 -13.414 -17 1 90.38 88 PHE A C 1
ATOM 704 O O . PHE A 1 88 ? -0.861 -13.352 -17.812 1 90.38 88 PHE A O 1
ATOM 711 N N . GLY A 1 89 ? -1.906 -14.266 -16.062 1 87.81 89 GLY A N 1
ATOM 712 C CA . GLY A 1 89 ? -0.943 -15.359 -16.031 1 87.81 89 GLY A CA 1
ATOM 713 C C . GLY A 1 89 ? -1.098 -16.328 -17.188 1 87.81 89 GLY A C 1
ATOM 714 O O . GLY A 1 89 ? -0.106 -16.812 -17.734 1 87.81 89 GLY A O 1
ATOM 715 N N . GLN A 1 90 ? -2.312 -16.547 -17.547 1 82.94 90 GLN A N 1
ATOM 716 C CA . GLN A 1 90 ? -2.592 -17.5 -18.625 1 82.94 90 GLN A CA 1
ATOM 717 C C . GLN A 1 90 ? -2.066 -16.969 -19.953 1 82.94 90 GLN A C 1
ATOM 719 O O . GLN A 1 90 ? -1.666 -17.75 -20.828 1 82.94 90 GLN A O 1
ATOM 724 N N . SER A 1 91 ? -2.053 -15.711 -20.141 1 80.75 91 SER A N 1
ATOM 725 C CA . SER A 1 91 ? -1.581 -15.125 -21.391 1 80.75 91 SER A CA 1
ATOM 726 C C . SER A 1 91 ? -0.059 -15.148 -21.469 1 80.75 91 SER A C 1
ATOM 728 O O . SER A 1 91 ? 0.508 -15.297 -22.562 1 80.75 91 SER A O 1
ATOM 730 N N . GLY A 1 92 ? 0.622 -15.141 -20.5 1 74.75 92 GLY A N 1
ATOM 731 C CA . GLY A 1 92 ? 2.062 -15.266 -20.359 1 74.75 92 GLY A CA 1
ATOM 732 C C . GLY A 1 92 ? 2.818 -14.031 -20.797 1 74.75 92 GLY A C 1
ATOM 733 O O . GLY A 1 92 ? 3.967 -13.82 -20.406 1 74.75 92 GLY A O 1
ATOM 734 N N . TYR A 1 93 ? 2.08 -13.125 -21.531 1 84.69 93 TYR A N 1
ATOM 735 C CA . TYR A 1 93 ? 2.832 -12.016 -22.125 1 84.69 93 TYR A CA 1
ATOM 736 C C . TYR A 1 93 ? 2.545 -10.719 -21.375 1 84.69 93 TYR A C 1
ATOM 738 O O . TYR A 1 93 ? 3.266 -9.734 -21.547 1 84.69 93 TYR A O 1
ATOM 746 N N . TRP A 1 94 ? 1.57 -10.766 -20.562 1 89.69 94 TRP A N 1
ATOM 747 C CA . TRP A 1 94 ? 1.131 -9.523 -19.938 1 89.69 94 TRP A CA 1
ATOM 748 C C . TRP A 1 94 ? 1.55 -9.461 -18.484 1 89.69 94 TRP A C 1
ATOM 750 O O . TRP A 1 94 ? 1.157 -8.539 -17.75 1 89.69 94 TRP A O 1
ATOM 760 N N . GLU A 1 95 ? 2.387 -10.344 -17.906 1 90.75 95 GLU A N 1
ATOM 761 C CA . GLU A 1 95 ? 2.688 -10.461 -16.484 1 90.75 95 GLU A CA 1
ATOM 762 C C . GLU A 1 95 ? 3.342 -9.188 -15.953 1 90.75 95 GLU A C 1
ATOM 764 O O . GLU A 1 95 ? 2.938 -8.664 -14.914 1 90.75 95 GLU A O 1
ATOM 769 N N . THR A 1 96 ? 4.344 -8.711 -16.672 1 92.81 96 THR A N 1
ATOM 770 C CA . THR A 1 96 ? 5.086 -7.539 -16.234 1 92.81 96 THR A CA 1
ATOM 771 C C . THR A 1 96 ? 4.195 -6.297 -16.25 1 92.81 96 THR A C 1
ATOM 773 O O . THR A 1 96 ? 4.191 -5.516 -15.297 1 92.81 96 THR A O 1
ATOM 776 N N . VAL A 1 97 ? 3.422 -6.199 -17.297 1 93.88 97 VAL A N 1
ATOM 777 C CA . VAL A 1 97 ? 2.566 -5.027 -17.453 1 93.88 97 VAL A CA 1
ATOM 778 C C . VAL A 1 97 ? 1.447 -5.059 -16.422 1 93.88 97 VAL A C 1
ATOM 780 O O . VAL A 1 97 ? 1.177 -4.055 -15.758 1 93.88 97 VAL A O 1
ATOM 783 N N . ALA A 1 98 ? 0.82 -6.18 -16.344 1 94.19 98 ALA A N 1
ATOM 784 C CA . ALA A 1 98 ? -0.257 -6.324 -15.359 1 94.19 98 ALA A CA 1
ATOM 785 C C . ALA A 1 98 ? 0.248 -6.066 -13.945 1 94.19 98 ALA A C 1
ATOM 787 O O . ALA A 1 98 ? -0.445 -5.441 -13.141 1 94.19 98 ALA A O 1
ATOM 788 N N . GLY A 1 99 ? 1.451 -6.605 -13.664 1 94.88 99 GLY A N 1
ATOM 789 C CA . GLY A 1 99 ? 2.057 -6.332 -12.375 1 94.88 99 GLY A CA 1
ATOM 790 C C . GLY A 1 99 ? 2.303 -4.855 -12.125 1 94.88 99 GLY A C 1
ATOM 791 O O . GLY A 1 99 ? 2.008 -4.344 -11.047 1 94.88 99 GLY A O 1
ATOM 792 N N . PHE A 1 100 ? 2.791 -4.145 -13.156 1 95.25 100 PHE A N 1
ATOM 793 C CA . PHE A 1 100 ? 3.088 -2.723 -13.047 1 95.25 100 PHE A CA 1
ATOM 794 C C . PHE A 1 100 ? 1.808 -1.914 -12.867 1 95.25 100 PHE A C 1
ATOM 796 O O . PHE A 1 100 ? 1.759 -0.993 -12.047 1 95.25 100 PHE A O 1
ATOM 803 N N . VAL A 1 101 ? 0.818 -2.281 -13.562 1 95.56 101 VAL A N 1
ATOM 804 C CA . VAL A 1 101 ? -0.464 -1.594 -13.453 1 95.56 101 VAL A CA 1
ATOM 805 C C . VAL A 1 101 ? -1.024 -1.768 -12.039 1 95.56 101 VAL A C 1
ATOM 807 O O . VAL A 1 101 ? -1.479 -0.802 -11.422 1 95.56 101 VAL A O 1
ATOM 810 N N . THR A 1 102 ? -0.959 -3.018 -11.586 1 95.94 102 THR A N 1
ATOM 811 C CA . THR A 1 102 ? -1.458 -3.309 -10.242 1 95.94 102 THR A CA 1
ATOM 812 C C . THR A 1 102 ? -0.703 -2.494 -9.195 1 95.94 102 THR A C 1
ATOM 814 O O . THR A 1 102 ? -1.309 -1.951 -8.266 1 95.94 102 THR A O 1
ATOM 817 N N . LEU A 1 103 ? 0.571 -2.324 -9.359 1 94 103 LEU A N 1
ATOM 818 C CA . LEU A 1 103 ? 1.414 -1.554 -8.453 1 94 103 LEU A CA 1
ATOM 819 C C . LEU A 1 103 ? 1.019 -0.081 -8.461 1 94 103 LEU A C 1
ATOM 821 O O . LEU A 1 103 ? 0.858 0.53 -7.402 1 94 103 LEU A O 1
ATOM 825 N N . VAL A 1 104 ? 0.835 0.501 -9.578 1 94.19 104 VAL A N 1
ATOM 826 C CA . VAL A 1 104 ? 0.533 1.922 -9.719 1 94.19 104 VAL A CA 1
ATOM 827 C C . VAL A 1 104 ? -0.846 2.217 -9.125 1 94.19 104 VAL A C 1
ATOM 829 O O . VAL A 1 104 ? -1.027 3.215 -8.43 1 94.19 104 VAL A O 1
ATOM 832 N N . VAL A 1 105 ? -1.76 1.349 -9.461 1 93.81 105 VAL A N 1
ATOM 833 C CA . VAL A 1 105 ? -3.115 1.528 -8.945 1 93.81 105 VAL A CA 1
ATOM 834 C C . VAL A 1 105 ? -3.104 1.454 -7.422 1 93.81 105 VAL A C 1
ATOM 836 O O . VAL A 1 105 ? -3.699 2.299 -6.75 1 93.81 105 VAL A O 1
ATOM 839 N N . SER A 1 106 ? -2.4 0.42 -6.91 1 93.12 106 SER A N 1
ATOM 840 C CA . SER A 1 106 ? -2.322 0.262 -5.465 1 93.12 106 SER A CA 1
ATOM 841 C C . SER A 1 106 ? -1.686 1.484 -4.809 1 93.12 106 SER A C 1
ATOM 843 O O . SER A 1 106 ? -2.17 1.969 -3.783 1 93.12 106 SER A O 1
ATOM 845 N N . GLU A 1 107 ? -0.626 1.987 -5.336 1 88.38 107 GLU A N 1
ATOM 846 C CA . GLU A 1 107 ? 0.046 3.172 -4.809 1 88.38 107 GLU A CA 1
ATOM 847 C C . GLU A 1 107 ? -0.861 4.395 -4.875 1 88.38 107 GLU A C 1
ATOM 849 O O . GLU A 1 107 ? -0.879 5.215 -3.953 1 88.38 107 GLU A O 1
ATOM 854 N N . ARG A 1 108 ? -1.587 4.527 -5.973 1 89.69 108 ARG A N 1
ATOM 855 C CA . ARG A 1 108 ? -2.518 5.641 -6.121 1 89.69 108 ARG A CA 1
ATOM 856 C C . ARG A 1 108 ? -3.604 5.594 -5.051 1 89.69 108 ARG A C 1
ATOM 858 O O . ARG A 1 108 ? -3.949 6.621 -4.461 1 89.69 108 ARG A O 1
ATOM 865 N N . VAL A 1 109 ? -4.105 4.449 -4.785 1 89.94 109 VAL A N 1
ATOM 866 C CA . VAL A 1 109 ? -5.137 4.27 -3.768 1 89.94 109 VAL A CA 1
ATOM 867 C C . VAL A 1 109 ? -4.574 4.633 -2.395 1 89.94 109 VAL A C 1
ATOM 869 O O . VAL A 1 109 ? -5.215 5.348 -1.622 1 89.94 109 VAL A O 1
ATOM 872 N N . THR A 1 110 ? -3.377 4.148 -2.117 1 87.44 110 THR A N 1
ATOM 873 C CA . THR A 1 110 ? -2.74 4.426 -0.834 1 87.44 110 THR A CA 1
ATOM 874 C C . THR A 1 110 ? -2.514 5.926 -0.657 1 87.44 110 THR A C 1
ATOM 876 O O . THR A 1 110 ? -2.768 6.473 0.417 1 87.44 110 THR A O 1
ATOM 879 N N . ARG A 1 111 ? -2.092 6.523 -1.676 1 84.75 111 ARG A N 1
ATOM 880 C CA . ARG A 1 111 ? -1.848 7.961 -1.64 1 84.75 111 ARG A CA 1
ATOM 881 C C . ARG A 1 111 ? -3.137 8.727 -1.365 1 84.75 111 ARG A C 1
ATOM 883 O O . ARG A 1 111 ? -3.145 9.68 -0.581 1 84.75 111 ARG A O 1
ATOM 890 N N . GLU A 1 112 ? -4.164 8.336 -2.016 1 84.06 112 GLU A N 1
ATOM 891 C CA . GLU A 1 112 ? -5.449 9 -1.827 1 84.06 112 GLU A CA 1
ATOM 892 C C . GLU A 1 112 ? -5.996 8.766 -0.422 1 84.06 112 GLU A C 1
ATOM 894 O O . GLU A 1 112 ? -6.539 9.68 0.201 1 84.06 112 GLU A O 1
ATOM 899 N N . TYR A 1 113 ? -5.844 7.566 0.009 1 82.81 113 TYR A N 1
ATOM 900 C CA . TYR A 1 113 ? -6.328 7.18 1.328 1 82.81 113 TYR A CA 1
ATOM 901 C C . TYR A 1 113 ? -5.594 7.938 2.426 1 82.81 113 TYR A C 1
ATOM 903 O O . TYR A 1 113 ? -6.215 8.438 3.367 1 82.81 113 TYR A O 1
ATOM 911 N N . TYR A 1 114 ? -4.359 8.18 2.252 1 77.88 114 TYR A N 1
ATOM 912 C CA . TYR A 1 114 ? -3.586 8.727 3.361 1 77.88 114 TYR A CA 1
ATOM 913 C C . TYR A 1 114 ? -3.324 10.211 3.158 1 77.88 114 TYR A C 1
ATOM 915 O O . TYR A 1 114 ? -2.678 10.859 3.99 1 77.88 114 TYR A O 1
ATOM 923 N N . SER A 1 115 ? -3.777 10.789 2.055 1 77.44 115 SER A N 1
ATOM 924 C CA . SER A 1 115 ? -3.725 12.227 1.842 1 77.44 115 SER A CA 1
ATOM 925 C C . SER A 1 115 ? -4.699 12.961 2.76 1 77.44 115 SER A C 1
ATOM 927 O O . SER A 1 115 ? -4.559 14.164 2.996 1 77.44 115 SER A O 1
ATOM 929 N N . ARG A 1 116 ? -5.602 12.242 3.299 1 77.62 116 ARG A N 1
ATOM 930 C CA . ARG A 1 116 ? -6.605 12.828 4.184 1 77.62 116 ARG A CA 1
ATOM 931 C C . ARG A 1 116 ? -6.371 12.414 5.629 1 77.62 116 ARG A C 1
ATOM 933 O O . ARG A 1 116 ? -5.949 11.281 5.895 1 77.62 116 ARG A O 1
ATOM 940 N N . PRO A 1 117 ? -6.605 13.352 6.469 1 77.19 117 PRO A N 1
ATOM 941 C CA . PRO A 1 117 ? -6.504 12.945 7.871 1 77.19 117 PRO A CA 1
ATOM 942 C C . PRO A 1 117 ? -7.496 11.852 8.242 1 77.19 117 PRO A C 1
ATOM 944 O O . PRO A 1 117 ? -8.547 11.719 7.605 1 77.19 117 PRO A O 1
ATOM 947 N N . ALA A 1 118 ? -7.117 11.016 9.164 1 73.81 118 ALA A N 1
ATOM 948 C CA . ALA A 1 118 ? -7.879 9.836 9.57 1 73.81 118 ALA A CA 1
ATOM 949 C C . ALA A 1 118 ? -9.328 10.203 9.875 1 73.81 118 ALA A C 1
ATOM 951 O O . ALA A 1 118 ? -10.25 9.453 9.539 1 73.81 118 ALA A O 1
ATOM 952 N N . GLU A 1 119 ? -9.555 11.328 10.453 1 77.31 119 GLU A N 1
ATOM 953 C CA . GLU A 1 119 ? -10.883 11.75 10.906 1 77.31 119 GLU A CA 1
ATOM 954 C C . GLU A 1 119 ? -11.742 12.203 9.727 1 77.31 119 GLU A C 1
ATOM 956 O O . GLU A 1 119 ? -12.977 12.203 9.82 1 77.31 119 GLU A O 1
ATOM 961 N N . GLN A 1 120 ? -11.133 12.531 8.688 1 79.94 120 GLN A N 1
ATOM 962 C CA . GLN A 1 120 ? -11.859 13.094 7.555 1 79.94 120 GLN A CA 1
ATOM 963 C C . GLN A 1 120 ? -11.969 12.086 6.414 1 79.94 120 GLN A C 1
ATOM 965 O O . GLN A 1 120 ? -12.422 12.43 5.32 1 79.94 120 GLN A O 1
ATOM 970 N N . ARG A 1 121 ? -11.672 10.859 6.66 1 81.94 121 ARG A N 1
ATOM 971 C CA . ARG A 1 121 ? -11.719 9.867 5.59 1 81.94 121 ARG A CA 1
ATOM 972 C C . ARG A 1 121 ? -13.141 9.352 5.379 1 81.94 121 ARG A C 1
ATOM 974 O O . ARG A 1 121 ? -13.734 8.758 6.277 1 81.94 121 ARG A O 1
ATOM 981 N N . PRO A 1 122 ? -13.656 9.57 4.246 1 85.44 122 PRO A N 1
ATOM 982 C CA . PRO A 1 122 ? -15 9.07 3.967 1 85.44 122 PRO A CA 1
ATOM 983 C C . PRO A 1 122 ? -15.078 7.543 3.955 1 85.44 122 PRO A C 1
ATOM 985 O O . PRO A 1 122 ? -14.047 6.875 3.799 1 85.44 122 PRO A O 1
ATOM 988 N N . PRO A 1 123 ? -16.234 6.977 4.148 1 87.62 123 PRO A N 1
ATOM 989 C CA . PRO A 1 123 ? -16.406 5.523 4.176 1 87.62 123 PRO A CA 1
ATOM 990 C C . PRO A 1 123 ? -15.906 4.844 2.9 1 87.62 123 PRO A C 1
ATOM 992 O O . PRO A 1 123 ? -15.375 3.73 2.957 1 87.62 123 PRO A O 1
ATOM 995 N N . LEU A 1 124 ? -16.047 5.52 1.834 1 88.19 124 LEU A N 1
ATOM 996 C CA . LEU A 1 124 ? -15.641 4.934 0.562 1 88.19 124 LEU A CA 1
ATOM 997 C C . LEU A 1 124 ? -14.141 4.676 0.543 1 88.19 124 LEU A C 1
ATOM 999 O O . LEU A 1 124 ? -13.68 3.684 -0.027 1 88.19 124 LEU A O 1
ATOM 1003 N N . LEU A 1 125 ? -13.406 5.559 1.095 1 88.94 125 LEU A N 1
ATOM 1004 C CA . LEU A 1 125 ? -11.953 5.383 1.14 1 88.94 125 LEU A CA 1
ATOM 1005 C C . LEU A 1 125 ? -11.578 4.211 2.043 1 88.94 125 LEU A C 1
ATOM 1007 O O . LEU A 1 125 ? -10.641 3.473 1.748 1 88.94 125 LEU A O 1
ATOM 1011 N N . LYS A 1 126 ? -12.312 4.074 3.053 1 90.31 126 LYS A N 1
ATOM 1012 C CA . LYS A 1 126 ? -12.078 2.945 3.947 1 90.31 126 LYS A CA 1
ATOM 1013 C C . LYS A 1 126 ? -12.375 1.621 3.248 1 90.31 126 LYS A C 1
ATOM 1015 O O . LYS A 1 126 ? -11.641 0.647 3.414 1 90.31 126 LYS A O 1
ATOM 1020 N N . LEU A 1 127 ? -13.383 1.694 2.508 1 92.75 127 LEU A N 1
ATOM 1021 C CA . LEU A 1 127 ? -13.766 0.49 1.779 1 92.75 127 LEU A CA 1
ATOM 1022 C C . LEU A 1 127 ? -12.758 0.17 0.684 1 92.75 127 LEU A C 1
ATOM 1024 O O . LEU A 1 127 ? -12.438 -0.999 0.446 1 92.75 127 LEU A O 1
ATOM 1028 N N . THR A 1 128 ? -12.266 1.178 0.039 1 93.12 128 THR A N 1
ATOM 1029 C CA . THR A 1 128 ? -11.25 0.979 -0.991 1 93.12 128 THR A CA 1
ATOM 1030 C C . THR A 1 128 ? -9.969 0.398 -0.389 1 93.12 128 THR A C 1
ATOM 1032 O O . THR A 1 128 ? -9.328 -0.46 -0.997 1 93.12 128 THR A O 1
ATOM 1035 N N . ASN A 1 129 ? -9.68 0.867 0.75 1 92 129 ASN A N 1
ATOM 1036 C CA . ASN A 1 129 ? -8.516 0.333 1.443 1 92 129 ASN A CA 1
ATOM 1037 C C . ASN A 1 129 ? -8.711 -1.129 1.833 1 92 129 ASN A C 1
ATOM 1039 O O . ASN A 1 129 ? -7.766 -1.92 1.791 1 92 129 ASN A O 1
ATOM 1043 N N . ALA A 1 130 ? -9.914 -1.423 2.244 1 94.19 130 ALA A N 1
ATOM 1044 C CA . ALA A 1 130 ? -10.234 -2.814 2.553 1 94.19 130 ALA A CA 1
ATOM 1045 C C . ALA A 1 130 ? -10.109 -3.695 1.313 1 94.19 130 ALA A C 1
ATOM 1047 O O . ALA A 1 130 ? -9.57 -4.801 1.38 1 94.19 130 ALA A O 1
ATOM 1048 N N . PHE A 1 131 ? -10.617 -3.215 0.23 1 96.19 131 PHE A N 1
ATOM 1049 C CA . PHE A 1 131 ? -10.5 -3.926 -1.038 1 96.19 131 PHE A CA 1
ATOM 1050 C C . PHE A 1 131 ? -9.031 -4.152 -1.393 1 96.19 131 PHE A C 1
ATOM 1052 O O . PHE A 1 131 ? -8.641 -5.27 -1.736 1 96.19 131 PHE A O 1
ATOM 1059 N N . LYS A 1 132 ? -8.266 -3.148 -1.304 1 95.94 132 LYS A N 1
ATOM 1060 C CA . LYS A 1 132 ? -6.84 -3.211 -1.605 1 95.94 132 LYS A CA 1
ATOM 1061 C C . LYS A 1 132 ? -6.129 -4.215 -0.701 1 95.94 132 LYS A C 1
ATOM 1063 O O . LYS A 1 132 ? -5.266 -4.965 -1.156 1 95.94 132 LYS A O 1
ATOM 1068 N N . ALA A 1 133 ? -6.457 -4.191 0.55 1 95.12 133 ALA A N 1
ATOM 1069 C CA . ALA A 1 133 ? -5.855 -5.141 1.486 1 95.12 133 ALA A CA 1
ATOM 1070 C C . ALA A 1 133 ? -6.156 -6.578 1.081 1 95.12 133 ALA A C 1
ATOM 1072 O O . ALA A 1 133 ? -5.281 -7.445 1.138 1 95.12 133 ALA A O 1
ATOM 1073 N N . GLY A 1 134 ? -7.398 -6.793 0.71 1 96.88 134 GLY A N 1
ATOM 1074 C CA . GLY A 1 134 ? -7.762 -8.117 0.227 1 96.88 134 GLY A CA 1
ATOM 1075 C C . GLY A 1 134 ? -7.02 -8.516 -1.033 1 96.88 134 GLY A C 1
ATOM 1076 O O . GLY A 1 134 ? -6.566 -9.656 -1.157 1 96.88 134 GLY A O 1
ATOM 1077 N N . LEU A 1 135 ? -6.953 -7.594 -1.947 1 96.88 135 LEU A N 1
ATOM 1078 C CA . LEU A 1 135 ? -6.234 -7.828 -3.193 1 96.88 135 LEU A CA 1
ATOM 1079 C C . LEU A 1 135 ? -4.777 -8.188 -2.92 1 96.88 135 LEU A C 1
ATOM 1081 O O . LEU A 1 135 ? -4.254 -9.148 -3.486 1 96.88 135 LEU A O 1
ATOM 1085 N N . TYR A 1 136 ? -4.191 -7.395 -2.07 1 96.25 136 TYR A N 1
ATOM 1086 C CA . TYR A 1 136 ? -2.799 -7.625 -1.7 1 96.25 136 TYR A CA 1
ATOM 1087 C C . TYR A 1 136 ? -2.625 -9 -1.06 1 96.25 136 TYR A C 1
ATOM 1089 O O . TYR A 1 136 ? -1.709 -9.742 -1.414 1 96.25 136 TYR A O 1
ATOM 1097 N N . TYR A 1 137 ? -3.443 -9.328 -0.178 1 96.69 137 TYR A N 1
ATOM 1098 C CA . TYR A 1 137 ? -3.354 -10.617 0.503 1 96.69 137 TYR A CA 1
ATOM 1099 C C . TYR A 1 137 ? -3.502 -11.766 -0.485 1 96.69 137 TYR A C 1
ATOM 1101 O O . TYR A 1 137 ? -2.748 -12.742 -0.43 1 96.69 137 TYR A O 1
ATOM 1109 N N . GLY A 1 138 ? -4.465 -11.68 -1.372 1 96.56 138 GLY A N 1
ATOM 1110 C CA . GLY A 1 138 ? -4.668 -12.719 -2.371 1 96.56 138 GLY A CA 1
ATOM 1111 C C . GLY A 1 138 ? -3.475 -12.906 -3.289 1 96.56 138 GLY A C 1
ATOM 1112 O O . GLY A 1 138 ? -3.084 -14.039 -3.586 1 96.56 138 GLY A O 1
ATOM 1113 N N . LEU A 1 139 ? -2.936 -11.867 -3.705 1 95.06 139 LEU A N 1
ATOM 1114 C CA . LEU A 1 139 ? -1.796 -11.938 -4.613 1 95.06 139 LEU A CA 1
ATOM 1115 C C . LEU A 1 139 ? -0.576 -12.523 -3.914 1 95.06 139 LEU A C 1
ATOM 1117 O O . LEU A 1 139 ? 0.147 -13.336 -4.496 1 95.06 139 LEU A O 1
ATOM 1121 N N . VAL A 1 140 ? -0.373 -12.07 -2.666 1 94.62 140 VAL A N 1
ATOM 1122 C CA . VAL A 1 140 ? 0.751 -12.586 -1.896 1 94.62 140 VAL A CA 1
ATOM 1123 C C . VAL A 1 140 ? 0.584 -14.094 -1.689 1 94.62 140 VAL A C 1
ATOM 1125 O O . VAL A 1 140 ? 1.542 -14.859 -1.834 1 94.62 140 VAL A O 1
ATOM 1128 N N . LEU A 1 141 ? -0.637 -14.484 -1.382 1 93.31 141 LEU A N 1
ATOM 1129 C CA . LEU A 1 141 ? -0.91 -15.906 -1.189 1 93.31 141 LEU A CA 1
ATOM 1130 C C . LEU A 1 141 ? -0.621 -16.688 -2.465 1 93.31 141 LEU A C 1
ATOM 1132 O O . LEU A 1 141 ? 0.005 -17.75 -2.416 1 93.31 141 LEU A O 1
ATOM 1136 N N . ASP A 1 142 ? -1.021 -16.188 -3.525 1 93.44 142 ASP A N 1
ATOM 1137 C CA . ASP A 1 142 ? -0.807 -16.859 -4.801 1 93.44 142 ASP A CA 1
ATOM 1138 C C . ASP A 1 142 ? 0.679 -16.922 -5.148 1 93.44 142 ASP A C 1
ATOM 1140 O O . ASP A 1 142 ? 1.155 -17.922 -5.695 1 93.44 142 ASP A O 1
ATOM 1144 N N . ALA A 1 143 ? 1.38 -15.906 -4.84 1 93.88 143 ALA A N 1
ATOM 1145 C CA . ALA A 1 143 ? 2.818 -15.875 -5.094 1 93.88 143 ALA A CA 1
ATOM 1146 C C . ALA A 1 143 ? 3.543 -16.938 -4.273 1 93.88 143 ALA A C 1
ATOM 1148 O O . ALA A 1 143 ? 4.414 -17.641 -4.789 1 93.88 143 ALA A O 1
ATOM 1149 N N . ILE A 1 144 ? 3.16 -17.062 -3.037 1 91.69 144 ILE A N 1
ATOM 1150 C CA . ILE A 1 144 ? 3.822 -18.016 -2.145 1 91.69 144 ILE A CA 1
ATOM 1151 C C . ILE A 1 144 ? 3.434 -19.438 -2.523 1 91.69 144 ILE A C 1
ATOM 1153 O O . ILE A 1 144 ? 4.254 -20.359 -2.439 1 91.69 144 ILE A O 1
ATOM 1157 N N . LYS A 1 145 ? 2.258 -19.578 -3.033 1 89.62 145 LYS A N 1
ATOM 1158 C CA . LYS A 1 145 ? 1.8 -20.891 -3.467 1 89.62 145 LYS A CA 1
ATOM 1159 C C . LYS A 1 145 ? 2.545 -21.344 -4.715 1 89.62 145 LYS A C 1
ATOM 1161 O O . LYS A 1 145 ? 2.637 -22.547 -4.988 1 89.62 145 LYS A O 1
ATOM 1166 N N . MET A 1 146 ? 3.047 -20.438 -5.52 1 81.25 146 MET A N 1
ATOM 1167 C CA . MET A 1 146 ? 3.748 -20.734 -6.766 1 81.25 146 MET A CA 1
ATOM 1168 C C . MET A 1 146 ? 5.027 -21.531 -6.5 1 81.25 146 MET A C 1
ATOM 1170 O O . MET A 1 146 ? 5.457 -22.312 -7.34 1 81.25 146 MET A O 1
ATOM 1174 N N . SER A 1 147 ? 5.633 -21.234 -5.367 1 74.19 147 SER A N 1
ATOM 1175 C CA . SER A 1 147 ? 6.914 -21.875 -5.066 1 74.19 147 SER A CA 1
ATOM 1176 C C . SER A 1 147 ? 6.715 -23.172 -4.305 1 74.19 147 SER A C 1
ATOM 1178 O O . SER A 1 147 ? 7.684 -23.781 -3.84 1 74.19 147 SER A O 1
ATOM 1180 N N . SER A 1 148 ? 5.43 -23.562 -4.168 1 67.81 148 SER A N 1
ATOM 1181 C CA . SER A 1 148 ? 5.145 -24.828 -3.502 1 67.81 148 SER A CA 1
ATOM 1182 C C . SER A 1 148 ? 5.176 -25.984 -4.492 1 67.81 148 SER A C 1
ATOM 1184 O O . SER A 1 148 ? 4.953 -25.797 -5.688 1 67.81 148 SER A O 1
ATOM 1186 N N . MET B 1 1 ? 20.688 -6.484 87.875 1 53.81 1 MET B N 1
ATOM 1187 C CA . MET B 1 1 ? 21.094 -7.352 86.75 1 53.81 1 MET B CA 1
ATOM 1188 C C . MET B 1 1 ? 20.234 -7.102 85.5 1 53.81 1 MET B C 1
ATOM 1190 O O . MET B 1 1 ? 20.656 -7.371 84.375 1 53.81 1 MET B O 1
ATOM 1194 N N . GLY B 1 2 ? 19.172 -6.398 85.625 1 66.31 2 GLY B N 1
ATOM 1195 C CA . GLY B 1 2 ? 18.188 -6.215 84.562 1 66.31 2 GLY B CA 1
ATOM 1196 C C . GLY B 1 2 ? 18.5 -5.035 83.625 1 66.31 2 GLY B C 1
ATOM 1197 O O . GLY B 1 2 ? 18.203 -5.066 82.438 1 66.31 2 GLY B O 1
ATOM 1198 N N . ARG B 1 3 ? 19.25 -4.039 84.062 1 74 3 ARG B N 1
ATOM 1199 C CA . ARG B 1 3 ? 19.469 -2.807 83.312 1 74 3 ARG B CA 1
ATOM 1200 C C . ARG B 1 3 ? 20.547 -3.006 82.25 1 74 3 ARG B C 1
ATOM 1202 O O . ARG B 1 3 ? 20.453 -2.43 81.188 1 74 3 ARG B O 1
ATOM 1209 N N . SER B 1 4 ? 21.531 -3.865 82.438 1 74.88 4 SER B N 1
ATOM 1210 C CA . SER B 1 4 ? 22.625 -4.113 81.5 1 74.88 4 SER B CA 1
ATOM 1211 C C . SER B 1 4 ? 22.125 -4.832 80.25 1 74.88 4 SER B C 1
ATOM 1213 O O . SER B 1 4 ? 22.609 -4.59 79.188 1 74.88 4 SER B O 1
ATOM 1215 N N . ARG B 1 5 ? 21.094 -5.621 80.375 1 73 5 ARG B N 1
ATOM 1216 C CA . ARG B 1 5 ? 20.547 -6.387 79.25 1 73 5 ARG B CA 1
ATOM 1217 C C . ARG B 1 5 ? 19.75 -5.496 78.312 1 73 5 ARG B C 1
ATOM 1219 O O . ARG B 1 5 ? 19.828 -5.648 77.125 1 73 5 ARG B O 1
ATOM 1226 N N . GLN B 1 6 ? 19.047 -4.504 78.812 1 71.25 6 GLN B N 1
ATOM 1227 C CA . GLN B 1 6 ? 18.25 -3.59 78 1 71.25 6 GLN B CA 1
ATOM 1228 C C . GLN B 1 6 ? 19.125 -2.678 77.188 1 71.25 6 GLN B C 1
ATOM 1230 O O . GLN B 1 6 ? 18.797 -2.359 76.062 1 71.25 6 GLN B O 1
ATOM 1235 N N . LEU B 1 7 ? 20.297 -2.34 77.688 1 76.25 7 LEU B N 1
ATOM 1236 C CA . LEU B 1 7 ? 21.234 -1.46 76.938 1 76.25 7 LEU B CA 1
ATOM 1237 C C . LEU B 1 7 ? 21.891 -2.184 75.812 1 76.25 7 LEU B C 1
ATOM 1239 O O . LEU B 1 7 ? 22.094 -1.592 74.75 1 76.25 7 LEU B O 1
ATOM 1243 N N . VAL B 1 8 ? 22.141 -3.451 75.938 1 76.94 8 VAL B N 1
ATOM 1244 C CA . VAL B 1 8 ? 22.75 -4.258 74.875 1 76.94 8 VAL B CA 1
ATOM 1245 C C . VAL B 1 8 ? 21.75 -4.457 73.75 1 76.94 8 VAL B C 1
ATOM 1247 O O . VAL B 1 8 ? 22.109 -4.355 72.562 1 76.94 8 VAL B O 1
ATOM 1250 N N . LEU B 1 9 ? 20.531 -4.617 74.062 1 75.25 9 LEU B N 1
ATOM 1251 C CA . LEU B 1 9 ? 19.484 -4.801 73.062 1 75.25 9 LEU B CA 1
ATOM 1252 C C . LEU B 1 9 ? 19.25 -3.514 72.25 1 75.25 9 LEU B C 1
ATOM 1254 O O . LEU B 1 9 ? 19.031 -3.549 71.062 1 75.25 9 LEU B O 1
ATOM 1258 N N . GLN B 1 10 ? 19.297 -2.443 72.938 1 76.31 10 GLN B N 1
ATOM 1259 C CA . GLN B 1 10 ? 19.125 -1.146 72.312 1 76.31 10 GLN B CA 1
ATOM 1260 C C . GLN B 1 10 ? 20.312 -0.845 71.375 1 76.31 10 GLN B C 1
ATOM 1262 O O . GLN B 1 10 ? 20.125 -0.327 70.312 1 76.31 10 GLN B O 1
ATOM 1267 N N . GLN B 1 11 ? 21.5 -1.233 71.875 1 76.62 11 GLN B N 1
ATOM 1268 C CA . GLN B 1 11 ? 22.703 -1.026 71.062 1 76.62 11 GLN B CA 1
ATOM 1269 C C . GLN B 1 11 ? 22.656 -1.888 69.75 1 76.62 11 GLN B C 1
ATOM 1271 O O . GLN B 1 11 ? 23.016 -1.426 68.688 1 76.62 11 GLN B O 1
ATOM 1276 N N . GLU B 1 12 ? 22.203 -3.086 69.938 1 75.56 12 GLU B N 1
ATOM 1277 C CA . GLU B 1 12 ? 22.078 -3.98 68.812 1 75.56 12 GLU B CA 1
ATOM 1278 C C . GLU B 1 12 ? 21.047 -3.449 67.812 1 75.56 12 GLU B C 1
ATOM 1280 O O . GLU B 1 12 ? 21.25 -3.521 66.625 1 75.56 12 GLU B O 1
ATOM 1285 N N . GLY B 1 13 ? 20.078 -2.822 68.312 1 75.56 13 GLY B N 1
ATOM 1286 C CA . GLY B 1 13 ? 19.062 -2.195 67.438 1 75.56 13 GLY B CA 1
ATOM 1287 C C . GLY B 1 13 ? 19.594 -1.02 66.688 1 75.56 13 GLY B C 1
ATOM 1288 O O . GLY B 1 13 ? 19.266 -0.859 65.5 1 75.56 13 GLY B O 1
ATOM 1289 N N . ASP B 1 14 ? 20.391 -0.316 67.438 1 79.06 14 ASP B N 1
ATOM 1290 C CA . ASP B 1 14 ? 21 0.853 66.75 1 79.06 14 ASP B CA 1
ATOM 1291 C C . ASP B 1 14 ? 21.984 0.439 65.688 1 79.06 14 ASP B C 1
ATOM 1293 O O . ASP B 1 14 ? 22.016 1.047 64.625 1 79.06 14 ASP B O 1
ATOM 1297 N N . ASP B 1 15 ? 22.688 -0.656 65.938 1 80 15 ASP B N 1
ATOM 1298 C CA . ASP B 1 15 ? 23.625 -1.152 65 1 80 15 ASP B CA 1
ATOM 1299 C C . ASP B 1 15 ? 22.906 -1.687 63.75 1 80 15 ASP B C 1
ATOM 1301 O O . ASP B 1 15 ? 23.344 -1.466 62.625 1 80 15 ASP B O 1
ATOM 1305 N N . ASP B 1 16 ? 21.812 -2.279 64 1 78.38 16 ASP B N 1
ATOM 1306 C CA . ASP B 1 16 ? 21.031 -2.805 62.906 1 78.38 16 ASP B CA 1
ATOM 1307 C C . ASP B 1 16 ? 20.484 -1.673 62.031 1 78.38 16 ASP B C 1
ATOM 1309 O O . ASP B 1 16 ? 20.484 -1.774 60.812 1 78.38 16 ASP B O 1
ATOM 1313 N N . GLU B 1 17 ? 20.141 -0.639 62.75 1 81.38 17 GLU B N 1
ATOM 1314 C CA . GLU B 1 17 ? 19.609 0.498 62 1 81.38 17 GLU B CA 1
ATOM 1315 C C . GLU B 1 17 ? 20.719 1.168 61.156 1 81.38 17 GLU B C 1
ATOM 1317 O O . GLU B 1 17 ? 20.484 1.588 60.031 1 81.38 17 GLU B O 1
ATOM 1322 N N . ARG B 1 18 ? 21.844 1.222 61.781 1 82.75 18 ARG B N 1
ATOM 1323 C CA . ARG B 1 18 ? 22.984 1.796 61.062 1 82.75 18 ARG B CA 1
ATOM 1324 C C . ARG B 1 18 ? 23.359 0.931 59.875 1 82.75 18 ARG B C 1
ATOM 1326 O O . ARG B 1 18 ? 23.672 1.45 58.781 1 82.75 18 ARG B O 1
ATOM 1333 N N . TYR B 1 19 ? 23.297 -0.372 60.125 1 81.25 19 TYR B N 1
ATOM 1334 C CA . TYR B 1 19 ? 23.609 -1.306 59.062 1 81.25 19 TYR B CA 1
ATOM 1335 C C . TYR B 1 19 ? 22.578 -1.229 57.938 1 81.25 19 TYR B C 1
ATOM 1337 O O . TYR B 1 19 ? 22.922 -1.256 56.75 1 81.25 19 TYR B O 1
ATOM 1345 N N . LEU B 1 20 ? 21.375 -1.027 58.281 1 82.38 20 LEU B N 1
ATOM 1346 C CA . LEU B 1 20 ? 20.312 -0.899 57.281 1 82.38 20 LEU B CA 1
ATOM 1347 C C . LEU B 1 20 ? 20.453 0.405 56.5 1 82.38 20 LEU B C 1
ATOM 1349 O O . LEU B 1 20 ? 20.266 0.428 55.281 1 82.38 20 LEU B O 1
ATOM 1353 N N . ALA B 1 21 ? 20.828 1.421 57.188 1 84.5 21 ALA B N 1
ATOM 1354 C CA . ALA B 1 21 ? 21.016 2.713 56.531 1 84.5 21 ALA B CA 1
ATOM 1355 C C . ALA B 1 21 ? 22.188 2.67 55.562 1 84.5 21 ALA B C 1
ATOM 1357 O O . ALA B 1 21 ? 22.125 3.24 54.469 1 84.5 21 ALA B O 1
ATOM 1358 N N . ALA B 1 22 ? 23.203 1.92 55.938 1 85.56 22 ALA B N 1
ATOM 1359 C CA . ALA B 1 22 ? 24.375 1.776 55.094 1 85.56 22 ALA B CA 1
ATOM 1360 C C . ALA B 1 22 ? 24.047 0.971 53.844 1 85.56 22 ALA B C 1
ATOM 1362 O O . ALA B 1 22 ? 24.484 1.313 52.75 1 85.56 22 ALA B O 1
ATOM 1363 N N . ILE B 1 23 ? 23.234 0.018 53.906 1 83.75 23 ILE B N 1
ATOM 1364 C CA . ILE B 1 23 ? 22.797 -0.811 52.781 1 83.75 23 ILE B CA 1
ATOM 1365 C C . ILE B 1 23 ? 21.906 0.008 51.844 1 83.75 23 ILE B C 1
ATOM 1367 O O . ILE B 1 23 ? 22.062 -0.047 50.625 1 83.75 23 ILE B O 1
ATOM 1371 N N . GLU B 1 24 ? 21.062 0.806 52.469 1 84.31 24 GLU B N 1
ATOM 1372 C CA . GLU B 1 24 ? 20.172 1.653 51.656 1 84.31 24 GLU B CA 1
ATOM 1373 C C . GLU B 1 24 ? 20.969 2.695 50.875 1 84.31 24 GLU B C 1
ATOM 1375 O O . GLU B 1 24 ? 20.688 2.947 49.719 1 84.31 24 GLU B O 1
ATOM 1380 N N . ALA B 1 25 ? 22 3.238 51.562 1 84.25 25 ALA B N 1
ATOM 1381 C CA . ALA B 1 25 ? 22.844 4.227 50.906 1 84.25 25 ALA B CA 1
ATOM 1382 C C . ALA B 1 25 ? 23.641 3.6 49.75 1 84.25 25 ALA B C 1
ATOM 1384 O O . ALA B 1 25 ? 23.781 4.199 48.688 1 84.25 25 ALA B O 1
ATOM 1385 N N . GLN B 1 26 ? 24.078 2.354 49.938 1 81.94 26 GLN B N 1
ATOM 1386 C CA . GLN B 1 26 ? 24.812 1.624 48.906 1 81.94 26 GLN B CA 1
ATOM 1387 C C . GLN B 1 26 ? 23.906 1.269 47.719 1 81.94 26 GLN B C 1
ATOM 1389 O O . GLN B 1 26 ? 24.328 1.371 46.562 1 81.94 26 GLN B O 1
ATOM 1394 N N . LEU B 1 27 ? 22.688 1.025 48.062 1 80.12 27 LEU B N 1
ATOM 1395 C CA . LEU B 1 27 ? 21.734 0.685 47.031 1 80.12 27 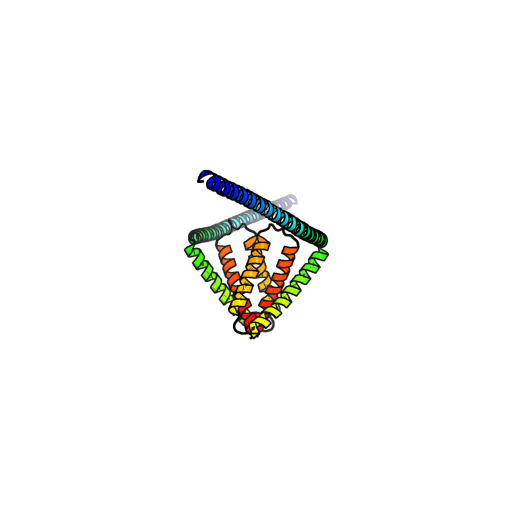LEU B CA 1
ATOM 1396 C C . LEU B 1 27 ? 21.375 1.913 46.188 1 80.12 27 LEU B C 1
ATOM 1398 O O . LEU B 1 27 ? 21.25 1.828 44.969 1 80.12 27 LEU B O 1
ATOM 1402 N N . ARG B 1 28 ? 21.266 3.029 46.875 1 82.69 28 ARG B N 1
ATOM 1403 C CA . ARG B 1 28 ? 20.984 4.273 46.188 1 82.69 28 ARG B CA 1
ATOM 1404 C C . ARG B 1 28 ? 22.156 4.668 45.281 1 82.69 28 ARG B C 1
ATOM 1406 O O . ARG B 1 28 ? 21.953 5.16 44.156 1 82.69 28 ARG B O 1
ATOM 1413 N N . ARG B 1 29 ? 23.391 4.371 45.75 1 81.94 29 ARG B N 1
ATOM 1414 C CA . ARG B 1 29 ? 24.578 4.672 44.938 1 81.94 29 ARG B CA 1
ATOM 1415 C C . ARG B 1 29 ? 24.656 3.768 43.719 1 81.94 29 ARG B C 1
ATOM 1417 O O . ARG B 1 29 ? 24.984 4.227 42.625 1 81.94 29 ARG B O 1
ATOM 1424 N N . VAL B 1 30 ? 24.297 2.51 43.812 1 78.62 30 VAL B N 1
ATOM 1425 C CA . VAL B 1 30 ? 24.297 1.554 42.719 1 78.62 30 VAL B CA 1
ATOM 1426 C C . VAL B 1 30 ? 23.219 1.925 41.688 1 78.62 30 VAL B C 1
ATOM 1428 O O . VAL B 1 30 ? 23.453 1.879 40.5 1 78.62 30 VAL B O 1
ATOM 1431 N N . ALA B 1 31 ? 22.141 2.32 42.281 1 81.44 31 ALA B N 1
ATOM 1432 C CA . ALA B 1 31 ? 21.047 2.74 41.375 1 81.44 31 ALA B CA 1
ATOM 1433 C C . ALA B 1 31 ? 21.422 3.996 40.625 1 81.44 31 ALA B C 1
ATOM 1435 O O . ALA B 1 31 ? 21.125 4.105 39.406 1 81.44 31 ALA B O 1
ATOM 1436 N N . ALA B 1 32 ? 22.109 4.918 41.281 1 80.56 32 ALA B N 1
ATOM 1437 C CA . ALA B 1 32 ? 22.547 6.16 40.625 1 80.56 32 ALA B CA 1
ATOM 1438 C C . ALA B 1 32 ? 23.641 5.895 39.594 1 80.56 32 ALA B C 1
ATOM 1440 O O . ALA B 1 32 ? 23.625 6.477 38.5 1 80.56 32 ALA B O 1
ATOM 1441 N N . ASP B 1 33 ? 24.484 4.969 39.844 1 78.38 33 ASP B N 1
ATOM 1442 C CA . ASP B 1 33 ? 25.547 4.59 38.906 1 78.38 33 ASP B CA 1
ATOM 1443 C C . ASP B 1 33 ? 24.984 3.879 37.688 1 78.38 33 ASP B C 1
ATOM 1445 O O . ASP B 1 33 ? 25.422 4.109 36.562 1 78.38 33 ASP B O 1
ATOM 1449 N N . GLY B 1 34 ? 23.969 3.053 37.938 1 71.19 34 GLY B N 1
ATOM 1450 C CA . GLY B 1 34 ? 23.297 2.373 36.844 1 71.19 34 GLY B CA 1
ATOM 1451 C C . GLY B 1 34 ? 22.562 3.322 35.906 1 71.19 34 GLY B C 1
ATOM 1452 O O . GLY B 1 34 ? 22.641 3.172 34.656 1 71.19 34 GLY B O 1
ATOM 1453 N N . THR B 1 35 ? 21.922 4.281 36.531 1 69.75 35 THR B N 1
ATOM 1454 C CA . THR B 1 35 ? 21.234 5.289 35.719 1 69.75 35 THR B CA 1
ATOM 1455 C C . THR B 1 35 ? 22.219 6.125 34.938 1 69.75 35 THR B C 1
ATOM 1457 O O . THR B 1 35 ? 21.969 6.453 33.781 1 69.75 35 THR B O 1
ATOM 1460 N N . ARG B 1 36 ? 23.375 6.512 35.531 1 75.56 36 ARG B N 1
ATOM 1461 C CA . ARG B 1 36 ? 24.422 7.266 34.875 1 75.56 36 ARG B CA 1
ATOM 1462 C C . ARG B 1 36 ? 25.047 6.449 33.719 1 75.56 36 ARG B C 1
ATOM 1464 O O . ARG B 1 36 ? 25.312 6.977 32.656 1 75.56 36 ARG B O 1
ATOM 1471 N N . ALA B 1 37 ? 25.219 5.117 34 1 73.06 37 ALA B N 1
ATOM 1472 C CA . ALA B 1 37 ? 25.766 4.223 33 1 73.06 37 ALA B CA 1
ATOM 1473 C C . ALA B 1 37 ? 24.781 4.047 31.828 1 73.06 37 ALA B C 1
ATOM 1475 O O . ALA B 1 37 ? 25.188 4.039 30.672 1 73.06 37 ALA B O 1
ATOM 1476 N N . ALA B 1 38 ? 23.516 3.924 32.219 1 68.12 38 ALA B N 1
ATOM 1477 C CA . ALA B 1 38 ? 22.484 3.828 31.188 1 68.12 38 ALA B CA 1
ATOM 1478 C C . ALA B 1 38 ? 22.406 5.105 30.344 1 68.12 38 ALA B C 1
ATOM 1480 O O . ALA B 1 38 ? 22.312 5.047 29.125 1 68.12 38 ALA B O 1
ATOM 1481 N N . GLU B 1 39 ? 22.422 6.242 31.016 1 65.62 39 GLU B N 1
ATOM 1482 C CA . GLU B 1 39 ? 22.453 7.531 30.328 1 65.62 39 GLU B CA 1
ATOM 1483 C C . GLU B 1 39 ? 23.703 7.68 29.484 1 65.62 39 GLU B C 1
ATOM 1485 O O . GLU B 1 39 ? 23.641 8.172 28.344 1 65.62 39 GLU B O 1
ATOM 1490 N N . ALA B 1 40 ? 24.812 7.219 30.047 1 72.12 40 ALA B N 1
ATOM 1491 C CA . ALA B 1 40 ? 26.109 7.289 29.344 1 72.12 40 ALA B CA 1
ATOM 1492 C C . ALA B 1 40 ? 26.109 6.375 28.125 1 72.12 40 ALA B C 1
ATOM 1494 O O . ALA B 1 40 ? 26.75 6.691 27.109 1 72.12 40 ALA B O 1
ATOM 1495 N N . SER B 1 41 ? 25.469 5.266 28.234 1 69 41 SER B N 1
ATOM 1496 C CA . SER B 1 41 ? 25.391 4.332 27.125 1 69 41 SER B CA 1
ATOM 1497 C C . SER B 1 41 ? 24.312 4.75 26.125 1 69 41 SER B C 1
ATOM 1499 O O . SER B 1 41 ? 24.484 4.57 24.922 1 69 41 SER B O 1
ATOM 1501 N N . GLU B 1 42 ? 23.266 5.211 26.703 1 70.12 42 GLU B N 1
ATOM 1502 C CA . GLU B 1 42 ? 22.141 5.578 25.844 1 70.12 42 GLU B CA 1
ATOM 1503 C C . GLU B 1 42 ? 22.453 6.852 25.062 1 70.12 42 GLU B C 1
ATOM 1505 O O . GLU B 1 42 ? 22.094 6.957 23.891 1 70.12 42 GLU B O 1
ATOM 1510 N N . VAL B 1 43 ? 23.219 7.797 25.703 1 67.88 43 VAL B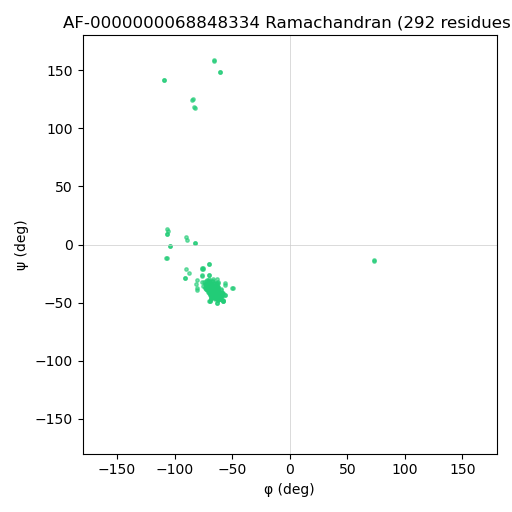 N 1
ATOM 1511 C CA . VAL B 1 43 ? 23.484 9.102 25.109 1 67.88 43 VAL B CA 1
ATOM 1512 C C . VAL B 1 43 ? 24.391 8.945 23.891 1 67.88 43 VAL B C 1
ATOM 1514 O O . VAL B 1 43 ? 24.109 9.477 22.812 1 67.88 43 VAL B O 1
ATOM 1517 N N . PRO B 1 44 ? 25.453 8.141 24.109 1 73.81 44 PRO B N 1
ATOM 1518 C CA . PRO B 1 44 ? 26.297 7.973 22.922 1 73.81 44 PRO B CA 1
ATOM 1519 C C . PRO B 1 44 ? 25.594 7.219 21.812 1 73.81 44 PRO B C 1
ATOM 1521 O O . PRO B 1 44 ? 25.781 7.531 20.625 1 73.81 44 PRO B O 1
ATOM 1524 N N . THR B 1 45 ? 24.812 6.223 22.266 1 74.12 45 THR B N 1
ATOM 1525 C CA . THR B 1 45 ? 24.094 5.461 21.25 1 74.12 45 THR B CA 1
ATOM 1526 C C . THR B 1 45 ? 23.062 6.34 20.531 1 74.12 45 THR B C 1
ATOM 1528 O O . THR B 1 45 ? 22.906 6.27 19.312 1 74.12 45 THR B O 1
ATOM 1531 N N . LEU B 1 46 ? 22.391 7.105 21.312 1 73.06 46 LEU B N 1
ATOM 1532 C CA . LEU B 1 46 ? 21.422 8.023 20.734 1 73.06 46 LEU B CA 1
ATOM 1533 C C . LEU B 1 46 ? 22.109 9.086 19.875 1 73.06 46 LEU B C 1
ATOM 1535 O O . LEU B 1 46 ? 21.609 9.469 18.828 1 73.06 46 LEU B O 1
ATOM 1539 N N . LEU B 1 47 ? 23.234 9.547 20.375 1 71 47 LEU B N 1
ATOM 1540 C CA . LEU B 1 47 ? 23.984 10.547 19.625 1 71 47 LEU B CA 1
ATOM 1541 C C . LEU B 1 47 ? 24.5 9.969 18.312 1 71 47 LEU B C 1
ATOM 1543 O O . LEU B 1 47 ? 24.516 10.648 17.297 1 71 47 LEU B O 1
ATOM 1547 N N . ARG B 1 48 ? 25 8.742 18.531 1 71.94 48 ARG B N 1
ATOM 1548 C CA . ARG B 1 48 ? 25.484 8.094 17.312 1 71.94 48 ARG B CA 1
ATOM 1549 C C . ARG B 1 48 ? 24.359 7.906 16.312 1 71.94 48 ARG B C 1
ATOM 1551 O O . ARG B 1 48 ? 24.531 8.133 15.109 1 71.94 48 ARG B O 1
ATOM 1558 N N . ARG B 1 49 ? 23.219 7.469 16.812 1 73.5 49 ARG B N 1
ATOM 1559 C CA . ARG B 1 49 ? 22.047 7.316 15.938 1 73.5 49 ARG B CA 1
ATOM 1560 C C . ARG B 1 49 ? 21.656 8.656 15.328 1 73.5 49 ARG B C 1
ATOM 1562 O O . ARG B 1 49 ? 21.312 8.727 14.148 1 73.5 49 ARG B O 1
ATOM 1569 N N . SER B 1 50 ? 21.656 9.648 16.172 1 76.12 50 SER B N 1
ATOM 1570 C CA . SER B 1 50 ? 21.312 10.984 15.711 1 76.12 50 SER B CA 1
ATOM 1571 C C . SER B 1 50 ? 22.312 11.484 14.68 1 76.12 50 SER B C 1
ATOM 1573 O O . SER B 1 50 ? 21.922 12.133 13.703 1 76.12 50 SER B O 1
ATOM 1575 N N . ALA B 1 51 ? 23.547 11.125 14.953 1 71.69 51 ALA B N 1
ATOM 1576 C CA . ALA B 1 51 ? 24.594 11.539 14.016 1 71.69 51 ALA B CA 1
ATOM 1577 C C . ALA B 1 51 ? 24.453 10.805 12.688 1 71.69 51 ALA B C 1
ATOM 1579 O O . ALA B 1 51 ? 24.625 11.391 11.617 1 71.69 51 ALA B O 1
ATOM 1580 N N . LEU B 1 52 ? 24.188 9.5 12.797 1 73.62 52 LEU B N 1
ATOM 1581 C CA . LEU B 1 52 ? 24 8.703 11.586 1 73.62 52 LEU B CA 1
ATOM 1582 C C . LEU B 1 52 ? 22.828 9.219 10.773 1 73.62 52 LEU B C 1
ATOM 1584 O O . LEU B 1 52 ? 22.906 9.328 9.547 1 73.62 52 LEU B O 1
ATOM 1588 N N . THR B 1 53 ? 21.781 9.5 11.453 1 73.38 53 THR B N 1
ATOM 1589 C CA . THR B 1 53 ? 20.578 10.023 10.805 1 73.38 53 THR B CA 1
ATOM 1590 C C . THR B 1 53 ? 20.859 11.367 10.141 1 73.38 53 THR B C 1
ATOM 1592 O O . THR B 1 53 ? 20.391 11.633 9.031 1 73.38 53 THR B O 1
ATOM 1595 N N . ALA B 1 54 ? 21.656 12.172 10.844 1 71.94 54 ALA B N 1
ATOM 1596 C CA . ALA B 1 54 ? 21.984 13.484 10.305 1 71.94 54 ALA B CA 1
ATOM 1597 C C . ALA B 1 54 ? 22.859 13.359 9.055 1 71.94 54 ALA B C 1
ATOM 1599 O O . ALA B 1 54 ? 22.656 14.086 8.078 1 71.94 54 ALA B O 1
ATOM 1600 N N . ARG B 1 55 ? 23.797 12.508 9.164 1 73.69 55 ARG B N 1
ATOM 1601 C CA . ARG B 1 55 ? 24.656 12.266 8.008 1 73.69 55 ARG B CA 1
ATOM 1602 C C . ARG B 1 55 ? 23.844 11.719 6.836 1 73.69 55 ARG B C 1
ATOM 1604 O O . ARG B 1 55 ? 24.062 12.117 5.688 1 73.69 55 ARG B O 1
ATOM 1611 N N . PHE B 1 56 ? 23.016 10.812 7.129 1 80.94 56 PHE B N 1
ATOM 1612 C CA . PHE B 1 56 ? 22.172 10.211 6.113 1 80.94 56 PHE B CA 1
ATOM 1613 C C . PHE B 1 56 ? 21.234 11.25 5.496 1 80.94 56 PHE B C 1
ATOM 1615 O O . PHE B 1 56 ? 21.062 11.281 4.277 1 80.94 56 PHE B O 1
ATOM 1622 N N . ASN B 1 57 ? 20.781 12.094 6.316 1 77.31 57 ASN B N 1
ATOM 1623 C CA . ASN B 1 57 ? 19.875 13.141 5.84 1 77.31 57 ASN B CA 1
ATOM 1624 C C . ASN B 1 57 ? 20.609 14.141 4.949 1 77.31 57 ASN B C 1
ATOM 1626 O O . ASN B 1 57 ? 20.047 14.633 3.973 1 77.31 57 ASN B O 1
ATOM 1630 N N . ARG B 1 58 ? 21.797 14.328 5.359 1 73.19 58 ARG B N 1
ATOM 1631 C CA . ARG B 1 58 ? 22.594 15.227 4.535 1 73.19 58 ARG B CA 1
ATOM 1632 C C . ARG B 1 58 ? 22.891 14.609 3.172 1 73.19 58 ARG B C 1
ATOM 1634 O O . ARG B 1 58 ? 22.828 15.297 2.146 1 73.19 58 ARG B O 1
ATOM 1641 N N . TYR B 1 59 ? 23.203 13.352 3.244 1 77.69 59 TYR B N 1
ATOM 1642 C CA . TYR B 1 59 ? 23.453 12.609 2.016 1 77.69 59 TYR B CA 1
ATOM 1643 C C . TYR B 1 59 ? 22.219 12.562 1.135 1 77.69 59 TYR B C 1
ATOM 1645 O O . TYR B 1 59 ? 22.312 12.703 -0.087 1 77.69 59 TYR B O 1
ATOM 1653 N N . ALA B 1 60 ? 21.094 12.461 1.701 1 78.06 60 ALA B N 1
ATOM 1654 C CA . ALA B 1 60 ? 19.828 12.289 1.005 1 78.06 60 ALA B CA 1
ATOM 1655 C C . ALA B 1 60 ? 19.281 13.625 0.515 1 78.06 60 ALA B C 1
ATOM 1657 O O . ALA B 1 60 ? 18.219 13.672 -0.108 1 78.06 60 ALA B O 1
ATOM 1658 N N . GLU B 1 61 ? 19.938 14.688 0.71 1 79.88 61 GLU B N 1
ATOM 1659 C CA . GLU B 1 61 ? 19.5 16 0.272 1 79.88 61 GLU B CA 1
ATOM 1660 C C . GLU B 1 61 ? 19.688 16.172 -1.233 1 79.88 61 GLU B C 1
ATOM 1662 O O . GLU B 1 61 ? 18.953 16.938 -1.869 1 79.88 61 GLU B O 1
ATOM 1667 N N . SER B 1 62 ? 20.516 15.391 -1.751 1 84.94 62 SER B N 1
ATOM 1668 C CA . SER B 1 62 ? 20.719 15.445 -3.195 1 84.94 62 SER B CA 1
ATOM 1669 C C . SER B 1 62 ? 19.672 14.609 -3.934 1 84.94 62 SER B C 1
ATOM 1671 O O . SER B 1 62 ? 19.516 13.422 -3.65 1 84.94 62 SER B O 1
ATOM 1673 N N . PRO B 1 63 ? 18.969 15.227 -4.879 1 84.69 63 PRO B N 1
ATOM 1674 C CA . PRO B 1 63 ? 17.922 14.492 -5.578 1 84.69 63 PRO B CA 1
ATOM 1675 C C . PRO B 1 63 ? 18.453 13.297 -6.371 1 84.69 63 PRO B C 1
ATOM 1677 O O . PRO B 1 63 ? 17.766 12.273 -6.484 1 84.69 63 PRO B O 1
ATOM 1680 N N . ARG B 1 64 ? 19.672 13.445 -6.891 1 89.06 64 ARG B N 1
ATOM 1681 C CA . ARG B 1 64 ? 20.25 12.344 -7.66 1 89.06 64 ARG B CA 1
ATOM 1682 C C . ARG B 1 64 ? 20.578 11.156 -6.762 1 89.06 64 ARG B C 1
ATOM 1684 O O . ARG B 1 64 ? 20.344 10.008 -7.141 1 89.06 64 ARG B O 1
ATOM 1691 N N . ARG B 1 65 ? 21.109 11.422 -5.66 1 90.06 65 ARG B N 1
ATOM 1692 C CA . ARG B 1 65 ? 21.469 10.367 -4.723 1 90.06 65 ARG B CA 1
ATOM 1693 C C . ARG B 1 65 ? 20.219 9.672 -4.172 1 90.06 65 ARG B C 1
ATOM 1695 O O . ARG B 1 65 ? 20.219 8.453 -3.988 1 90.06 65 ARG B O 1
ATOM 1702 N N . MET B 1 66 ? 19.203 10.445 -3.957 1 90.5 66 MET B N 1
ATOM 1703 C CA . MET B 1 66 ? 17.953 9.883 -3.453 1 90.5 66 MET B CA 1
ATOM 1704 C C . MET B 1 66 ? 17.281 9 -4.508 1 90.5 66 MET B C 1
ATOM 1706 O O . MET B 1 66 ? 16.688 7.977 -4.18 1 90.5 66 MET B O 1
ATOM 1710 N N . LEU B 1 67 ? 17.438 9.383 -5.672 1 90.81 67 LEU B N 1
ATOM 1711 C CA . LEU B 1 67 ? 16.906 8.57 -6.758 1 90.81 67 LEU B CA 1
ATOM 1712 C C . LEU B 1 67 ? 17.641 7.238 -6.848 1 90.81 67 LEU B C 1
ATOM 1714 O O . LEU B 1 67 ? 17.016 6.191 -7.051 1 90.81 67 LEU B O 1
ATOM 1718 N N . LEU B 1 68 ? 18.922 7.293 -6.652 1 92.62 68 LEU B N 1
ATOM 1719 C CA . LEU B 1 68 ? 19.734 6.078 -6.711 1 92.62 68 LEU B CA 1
ATOM 1720 C C . LEU B 1 68 ? 19.422 5.156 -5.539 1 92.62 68 LEU B C 1
ATOM 1722 O O . LEU B 1 68 ? 19.25 3.949 -5.715 1 92.62 68 LEU B O 1
ATOM 1726 N N . LEU B 1 69 ? 19.328 5.789 -4.438 1 94.12 69 LEU B N 1
ATOM 1727 C CA . LEU B 1 69 ? 19 4.992 -3.258 1 94.12 69 LEU B CA 1
ATOM 1728 C C . LEU B 1 69 ? 17.609 4.395 -3.361 1 94.12 69 LEU B C 1
ATOM 1730 O O . LEU B 1 69 ? 17.391 3.242 -2.988 1 94.12 69 LEU B O 1
ATOM 1734 N N . GLY B 1 70 ? 16.719 5.164 -3.83 1 94.94 70 GLY B N 1
ATOM 1735 C CA . GLY B 1 70 ? 15.352 4.688 -4.039 1 94.94 70 GLY B CA 1
ATOM 1736 C C . GLY B 1 70 ? 15.273 3.498 -4.977 1 94.94 70 GLY B C 1
ATOM 1737 O O . GLY B 1 70 ? 14.555 2.533 -4.707 1 94.94 70 GLY B O 1
ATOM 1738 N N . THR B 1 71 ? 16.062 3.617 -6.02 1 96.12 71 THR B N 1
ATOM 1739 C CA . THR B 1 71 ? 16.094 2.525 -6.988 1 96.12 71 THR B CA 1
ATOM 1740 C C . THR B 1 71 ? 16.703 1.272 -6.367 1 96.12 71 THR B C 1
ATOM 1742 O O . THR B 1 71 ? 16.219 0.161 -6.605 1 96.12 71 THR B O 1
ATOM 1745 N N . LEU B 1 72 ? 17.688 1.521 -5.621 1 97.12 72 LEU B N 1
ATOM 1746 C CA . LEU B 1 72 ? 18.328 0.394 -4.949 1 97.12 72 LEU B CA 1
ATOM 1747 C C . LEU B 1 72 ? 17.344 -0.3 -4.008 1 97.12 72 LEU B C 1
ATOM 1749 O O . LEU B 1 72 ? 17.25 -1.529 -3.998 1 97.12 72 LEU B O 1
ATOM 1753 N N . PHE B 1 73 ? 16.609 0.442 -3.299 1 96.81 73 PHE B N 1
ATOM 1754 C CA . PHE B 1 73 ? 15.648 -0.108 -2.354 1 96.81 73 PHE B CA 1
ATOM 1755 C C . PHE B 1 73 ? 14.5 -0.795 -3.088 1 96.81 73 PHE B C 1
ATOM 1757 O O . PHE B 1 73 ? 13.992 -1.817 -2.629 1 96.81 73 PHE B O 1
ATOM 1764 N N . LEU B 1 74 ? 14.109 -0.228 -4.152 1 96.88 74 LEU B N 1
ATOM 1765 C CA . LEU B 1 74 ? 13.094 -0.849 -4.992 1 96.88 74 LEU B CA 1
ATOM 1766 C C . LEU B 1 74 ? 13.539 -2.232 -5.457 1 96.88 74 LEU B C 1
ATOM 1768 O O . LEU B 1 74 ? 12.773 -3.195 -5.375 1 96.88 74 LEU B O 1
ATOM 1772 N N . PHE B 1 75 ? 14.805 -2.34 -5.871 1 97.69 75 PHE B N 1
ATOM 1773 C CA . PHE B 1 75 ? 15.359 -3.598 -6.359 1 97.69 75 PHE B CA 1
ATOM 1774 C C . PHE B 1 75 ? 15.516 -4.598 -5.223 1 97.69 75 PHE B C 1
ATOM 1776 O O . PHE B 1 75 ? 15.25 -5.789 -5.395 1 97.69 75 PHE B O 1
ATOM 1783 N N . LEU B 1 76 ? 15.969 -4.051 -4.141 1 97.38 76 LEU B N 1
ATOM 1784 C CA . LEU B 1 76 ? 16.109 -4.918 -2.973 1 97.38 76 LEU B CA 1
ATOM 1785 C C . LEU B 1 76 ? 14.758 -5.512 -2.576 1 97.38 76 LEU B C 1
ATOM 1787 O O . LEU B 1 76 ? 14.672 -6.695 -2.238 1 97.38 76 LEU B O 1
ATOM 1791 N N . GLY B 1 77 ? 13.727 -4.68 -2.59 1 97.5 77 GLY B N 1
ATOM 1792 C CA . GLY B 1 77 ? 12.383 -5.16 -2.309 1 97.5 77 GLY B CA 1
ATOM 1793 C C . GLY B 1 77 ? 11.906 -6.203 -3.299 1 97.5 77 GLY B C 1
ATOM 1794 O O . GLY B 1 77 ? 11.312 -7.211 -2.908 1 97.5 77 GLY B O 1
ATOM 1795 N N . PHE B 1 78 ? 12.211 -5.969 -4.531 1 97.5 78 PHE B N 1
ATOM 1796 C CA . PHE B 1 78 ? 11.836 -6.887 -5.598 1 97.5 78 PHE B CA 1
ATOM 1797 C C . PHE B 1 78 ? 12.461 -8.258 -5.387 1 97.5 78 PHE B C 1
ATOM 1799 O O . PHE B 1 78 ? 11.789 -9.281 -5.504 1 97.5 78 PHE B O 1
ATOM 1806 N N . TYR B 1 79 ? 13.688 -8.25 -5.059 1 97.38 79 TYR B N 1
ATOM 1807 C CA . TYR B 1 79 ? 14.406 -9.508 -4.859 1 97.38 79 TYR B CA 1
ATOM 1808 C C . TYR B 1 79 ? 13.969 -10.18 -3.561 1 97.38 79 TYR B C 1
ATOM 1810 O O . TYR B 1 79 ? 13.93 -11.406 -3.477 1 97.38 79 TYR B O 1
ATOM 1818 N N . PHE B 1 80 ? 13.664 -9.391 -2.578 1 96.75 80 PHE B N 1
ATOM 1819 C CA . PHE B 1 80 ? 13.18 -9.93 -1.312 1 96.75 80 PHE B CA 1
ATOM 1820 C C . PHE B 1 80 ? 11.859 -10.664 -1.506 1 96.75 80 PHE B C 1
ATOM 1822 O O . PHE B 1 80 ? 11.609 -11.68 -0.854 1 96.75 80 PHE B O 1
ATOM 1829 N N . ALA B 1 81 ? 11.023 -10.188 -2.369 1 96.38 81 ALA B N 1
ATOM 1830 C CA . ALA B 1 81 ? 9.766 -10.852 -2.695 1 96.38 81 ALA B CA 1
ATOM 1831 C C . ALA B 1 81 ? 10 -12.281 -3.156 1 96.38 81 ALA B C 1
ATOM 1833 O O . ALA B 1 81 ? 9.297 -13.203 -2.729 1 96.38 81 ALA B O 1
ATOM 1834 N N . HIS B 1 82 ? 11 -12.477 -3.992 1 95.56 82 HIS B N 1
ATOM 1835 C CA . HIS B 1 82 ? 11.305 -13.805 -4.52 1 95.56 82 HIS B CA 1
ATOM 1836 C C . HIS B 1 82 ? 11.836 -14.727 -3.428 1 95.56 82 HIS B C 1
ATOM 1838 O O . HIS B 1 82 ? 11.516 -15.914 -3.406 1 95.56 82 HIS B O 1
ATOM 1844 N N . PHE B 1 83 ? 12.594 -14.117 -2.615 1 93.44 83 PHE B N 1
ATOM 1845 C CA . PHE B 1 83 ? 13.102 -14.875 -1.478 1 93.44 83 PHE B CA 1
ATOM 1846 C C . PHE B 1 83 ? 11.961 -15.312 -0.566 1 93.44 83 PHE B C 1
ATOM 1848 O O . PHE B 1 83 ? 11.898 -16.469 -0.152 1 93.44 83 PHE B O 1
ATOM 1855 N N . LEU B 1 84 ? 11.047 -14.422 -0.299 1 92.56 84 LEU B 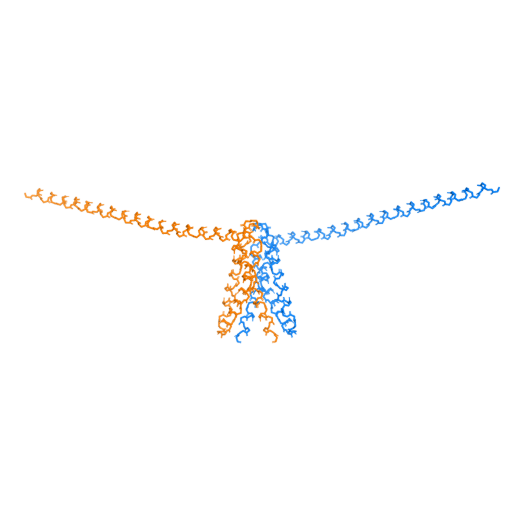N 1
ATOM 1856 C CA . LEU B 1 84 ? 9.93 -14.656 0.607 1 92.56 84 LEU B CA 1
ATOM 1857 C C . LEU B 1 84 ? 9.023 -15.766 0.078 1 92.56 84 LEU B C 1
ATOM 1859 O O . LEU B 1 84 ? 8.68 -16.688 0.812 1 92.56 84 LEU B O 1
ATOM 1863 N N . ASP B 1 85 ? 8.633 -15.648 -1.184 1 92.69 85 ASP B N 1
ATOM 1864 C CA . ASP B 1 85 ? 7.68 -16.625 -1.712 1 92.69 85 ASP B CA 1
ATOM 1865 C C . ASP B 1 85 ? 8.336 -18 -1.879 1 92.69 85 ASP B C 1
ATOM 1867 O O . ASP B 1 85 ? 7.684 -19.031 -1.685 1 92.69 85 ASP B O 1
ATOM 1871 N N . THR B 1 86 ? 9.688 -18.047 -2.186 1 91 86 THR B N 1
ATOM 1872 C CA . THR B 1 86 ? 10.391 -19.312 -2.305 1 91 86 THR B CA 1
ATOM 1873 C C . THR B 1 86 ? 10.516 -20 -0.942 1 91 86 THR B C 1
ATOM 1875 O O . THR B 1 86 ? 10.234 -21.188 -0.808 1 91 86 THR B O 1
ATOM 1878 N N . VAL B 1 87 ? 10.883 -19.312 0.042 1 90.56 87 VAL B N 1
ATOM 1879 C CA . VAL B 1 87 ? 11.125 -19.859 1.371 1 90.56 87 VAL B CA 1
ATOM 1880 C C . VAL B 1 87 ? 9.812 -20.359 1.967 1 90.56 87 VAL B C 1
ATOM 1882 O O . VAL B 1 87 ? 9.75 -21.469 2.494 1 90.56 87 VAL B O 1
ATOM 1885 N N . PHE B 1 88 ? 8.75 -19.672 1.846 1 90.31 88 PHE B N 1
ATOM 1886 C CA . PHE B 1 88 ? 7.488 -20.031 2.486 1 90.31 88 PHE B CA 1
ATOM 1887 C C . PHE B 1 88 ? 6.648 -20.906 1.575 1 90.31 88 PHE B C 1
ATOM 1889 O O . PHE B 1 88 ? 5.824 -21.703 2.053 1 90.31 88 PHE B O 1
ATOM 1896 N N . GLY B 1 89 ? 6.852 -20.703 0.327 1 87.69 89 GLY B N 1
ATOM 1897 C CA . GLY B 1 89 ? 6.156 -21.562 -0.614 1 87.69 89 GLY B CA 1
ATOM 1898 C C . GLY B 1 89 ? 6.633 -23 -0.57 1 87.69 89 GLY B C 1
ATOM 1899 O O . GLY B 1 89 ? 5.832 -23.938 -0.695 1 87.69 89 GLY B O 1
ATOM 1900 N N . GLN B 1 90 ? 7.891 -23.141 -0.391 1 82.81 90 GLN B N 1
ATOM 1901 C CA . GLN B 1 90 ? 8.477 -24.484 -0.372 1 82.81 90 GLN B CA 1
ATOM 1902 C C . GLN B 1 90 ? 8 -25.281 0.841 1 82.81 90 GLN B C 1
ATOM 1904 O O . GLN B 1 90 ? 7.879 -26.5 0.78 1 82.81 90 GLN B O 1
ATOM 1909 N N . SER B 1 91 ? 7.742 -24.625 1.9 1 80.69 91 SER B N 1
ATOM 1910 C CA . SER B 1 91 ? 7.293 -25.312 3.111 1 80.69 91 SER B CA 1
ATOM 1911 C C . SER B 1 91 ? 5.828 -25.719 3 1 80.69 91 SER B C 1
ATOM 1913 O O . SER B 1 91 ? 5.43 -26.766 3.533 1 80.69 91 SER B O 1
ATOM 1915 N N . GLY B 1 92 ? 5.07 -25.125 2.305 1 75 92 GLY B N 1
ATOM 1916 C CA . GLY B 1 92 ? 3.688 -25.422 1.968 1 75 92 GLY B CA 1
ATOM 1917 C C . GLY B 1 92 ? 2.729 -25.156 3.115 1 75 92 GLY B C 1
ATOM 1918 O O . GLY B 1 92 ? 1.523 -25 2.9 1 75 92 GLY B O 1
ATOM 1919 N N . TYR B 1 93 ? 3.318 -24.969 4.352 1 84.62 93 TYR B N 1
ATOM 1920 C CA . TYR B 1 93 ? 2.406 -24.891 5.488 1 84.62 93 TYR B CA 1
ATOM 1921 C C . TYR B 1 93 ? 2.316 -23.453 6.012 1 84.62 93 TYR B C 1
ATOM 1923 O O . TYR B 1 93 ? 1.399 -23.125 6.766 1 84.62 93 TYR B O 1
ATOM 1931 N N . TRP B 1 94 ? 3.189 -22.656 5.551 1 89.75 94 TRP B N 1
ATOM 1932 C CA . TRP B 1 94 ? 3.273 -21.328 6.133 1 89.75 94 TRP B CA 1
ATOM 1933 C C . TRP B 1 94 ? 2.701 -20.281 5.184 1 89.75 94 TRP B C 1
ATOM 1935 O O . TRP B 1 94 ? 2.809 -19.078 5.434 1 89.75 94 TRP B O 1
ATOM 1945 N N . GLU B 1 95 ? 2.025 -20.578 4.051 1 90.69 95 GLU B N 1
ATOM 1946 C CA . GLU B 1 95 ? 1.614 -19.656 3.004 1 90.69 95 GLU B CA 1
ATOM 1947 C C . GLU B 1 95 ? 0.639 -18.609 3.543 1 90.69 95 GLU B C 1
ATOM 1949 O O . GLU B 1 95 ? 0.807 -17.406 3.303 1 90.69 95 GLU B O 1
ATOM 1954 N N . THR B 1 96 ? -0.359 -19.078 4.273 1 92.75 96 THR B N 1
ATOM 1955 C CA . THR B 1 96 ? -1.386 -18.188 4.793 1 92.75 96 THR B CA 1
ATOM 1956 C C . THR B 1 96 ? -0.799 -17.234 5.832 1 92.75 96 THR B C 1
ATOM 1958 O O . THR B 1 96 ? -1.068 -16.031 5.801 1 92.75 96 THR B O 1
ATOM 1961 N N . VAL B 1 97 ? 0.03 -17.797 6.68 1 93.88 97 VAL B N 1
ATOM 1962 C CA . VAL B 1 97 ? 0.617 -17 7.75 1 93.88 97 VAL B CA 1
ATOM 1963 C C . VAL B 1 97 ? 1.603 -15.984 7.164 1 93.88 97 VAL B C 1
ATOM 1965 O O . VAL B 1 97 ? 1.574 -14.805 7.516 1 93.88 97 VAL B O 1
ATOM 1968 N N . ALA B 1 98 ? 2.451 -16.484 6.324 1 94.12 98 ALA B N 1
ATOM 1969 C CA . ALA B 1 98 ? 3.428 -15.602 5.688 1 94.12 98 ALA B CA 1
ATOM 1970 C C . ALA B 1 98 ? 2.734 -14.484 4.91 1 94.12 98 ALA B C 1
ATOM 1972 O O . ALA B 1 98 ? 3.186 -13.336 4.926 1 94.12 98 ALA B O 1
ATOM 1973 N N . GLY B 1 99 ? 1.656 -14.867 4.195 1 94.94 99 GLY B N 1
ATOM 1974 C CA . GLY B 1 99 ? 0.875 -13.859 3.5 1 94.94 99 GLY B CA 1
ATOM 1975 C C . GLY B 1 99 ? 0.287 -12.812 4.43 1 94.94 99 GLY B C 1
ATOM 1976 O O . GLY B 1 99 ? 0.35 -11.617 4.141 1 94.94 99 GLY B O 1
ATOM 1977 N N . PHE B 1 100 ? -0.237 -13.25 5.586 1 95.25 100 PHE B N 1
ATOM 1978 C CA . PHE B 1 100 ? -0.848 -12.344 6.555 1 95.25 100 PHE B CA 1
ATOM 1979 C C . PHE B 1 100 ? 0.199 -11.43 7.176 1 95.25 100 PHE B C 1
ATOM 1981 O O . PHE B 1 100 ? -0.038 -10.227 7.34 1 95.25 100 PHE B O 1
ATOM 1988 N N . VAL B 1 101 ? 1.307 -11.953 7.453 1 95.56 101 VAL B N 1
ATOM 1989 C CA . VAL B 1 101 ? 2.389 -11.164 8.031 1 95.56 101 VAL B CA 1
ATOM 1990 C C . VAL B 1 101 ? 2.828 -10.094 7.039 1 95.56 101 VAL B C 1
ATOM 1992 O O . VAL B 1 101 ? 2.994 -8.93 7.406 1 95.56 101 VAL B O 1
ATOM 1995 N N . THR B 1 102 ? 2.994 -10.539 5.797 1 95.94 102 THR B N 1
ATOM 1996 C CA . THR B 1 102 ? 3.406 -9.602 4.758 1 95.94 102 THR B CA 1
ATOM 1997 C C . THR B 1 102 ? 2.387 -8.477 4.613 1 95.94 102 THR B C 1
ATOM 1999 O O . THR B 1 102 ? 2.76 -7.309 4.48 1 95.94 102 THR B O 1
ATOM 2002 N N . LEU B 1 103 ? 1.129 -8.773 4.711 1 94.06 103 LEU B N 1
ATOM 2003 C CA . LEU B 1 103 ? 0.049 -7.797 4.613 1 94.06 103 LEU B CA 1
ATOM 2004 C C . LEU B 1 103 ? 0.109 -6.801 5.77 1 94.06 103 LEU B C 1
ATOM 2006 O O . LEU B 1 103 ? 0.02 -5.59 5.559 1 94.06 103 LEU B O 1
ATOM 2010 N N . VAL B 1 104 ? 0.281 -7.234 6.945 1 94.31 104 VAL B N 1
ATOM 2011 C CA . VAL B 1 104 ? 0.278 -6.391 8.141 1 94.31 104 VAL B CA 1
ATOM 2012 C C . VAL B 1 104 ? 1.489 -5.461 8.117 1 94.31 104 VAL B C 1
ATOM 2014 O O . VAL B 1 104 ? 1.374 -4.273 8.43 1 94.31 104 VAL B O 1
ATOM 2017 N N . VAL B 1 105 ? 2.602 -6.051 7.777 1 93.94 105 VAL B N 1
ATOM 2018 C CA . VAL B 1 105 ? 3.824 -5.258 7.715 1 93.94 105 VAL B CA 1
ATOM 2019 C C . VAL B 1 105 ? 3.672 -4.156 6.668 1 93.94 105 VAL B C 1
ATOM 2021 O O . VAL B 1 105 ? 3.992 -2.996 6.926 1 93.94 105 VAL B O 1
ATOM 2024 N N . SER B 1 106 ? 3.17 -4.578 5.48 1 93.19 106 SER B N 1
ATOM 2025 C CA . SER B 1 106 ? 2.977 -3.604 4.41 1 93.19 106 SER B CA 1
ATOM 2026 C C . SER B 1 106 ? 2.02 -2.496 4.84 1 93.19 106 SER B C 1
ATOM 2028 O O . SER B 1 106 ? 2.271 -1.316 4.586 1 93.19 106 SER B O 1
ATOM 2030 N N . GLU B 1 107 ? 0.933 -2.812 5.461 1 88.56 107 GLU B N 1
ATOM 2031 C CA . GLU B 1 107 ? -0.035 -1.831 5.941 1 88.56 107 GLU B CA 1
ATOM 2032 C C . GLU B 1 107 ? 0.583 -0.918 6.996 1 88.56 107 GLU B C 1
ATOM 2034 O O . GLU B 1 107 ? 0.322 0.287 7.012 1 88.56 107 GLU B O 1
ATOM 2039 N N . ARG B 1 108 ? 1.379 -1.494 7.879 1 89.88 108 ARG B N 1
ATOM 2040 C CA . ARG B 1 108 ? 2.051 -0.705 8.906 1 89.88 108 ARG B CA 1
ATOM 2041 C C . ARG B 1 108 ? 3.002 0.311 8.281 1 89.88 108 ARG B C 1
ATOM 2043 O O . ARG B 1 108 ? 3.045 1.469 8.695 1 89.88 108 ARG B O 1
ATOM 2050 N N . VAL B 1 109 ? 3.713 -0.083 7.297 1 90.19 109 VAL B N 1
ATOM 2051 C CA . VAL B 1 109 ? 4.641 0.802 6.602 1 90.19 109 VAL B CA 1
ATOM 2052 C C . VAL B 1 109 ? 3.865 1.933 5.926 1 90.19 109 VAL B C 1
ATOM 2054 O O . VAL B 1 109 ? 4.25 3.102 6.023 1 90.19 109 VAL B O 1
ATOM 2057 N N . THR B 1 110 ? 2.779 1.568 5.262 1 87.56 110 THR B N 1
ATOM 2058 C CA . THR B 1 110 ? 1.957 2.559 4.574 1 87.56 110 THR B CA 1
ATOM 2059 C C . THR B 1 110 ? 1.394 3.574 5.566 1 87.56 110 THR B C 1
ATOM 2061 O O . THR B 1 110 ? 1.408 4.777 5.305 1 87.56 110 THR B O 1
ATOM 2064 N N . ARG B 1 111 ? 0.961 3.086 6.633 1 85 111 ARG B N 1
ATOM 2065 C CA . ARG B 1 111 ? 0.405 3.953 7.668 1 85 111 ARG B CA 1
ATOM 2066 C C . ARG B 1 111 ? 1.458 4.922 8.195 1 85 111 ARG B C 1
ATOM 2068 O O . ARG B 1 111 ? 1.175 6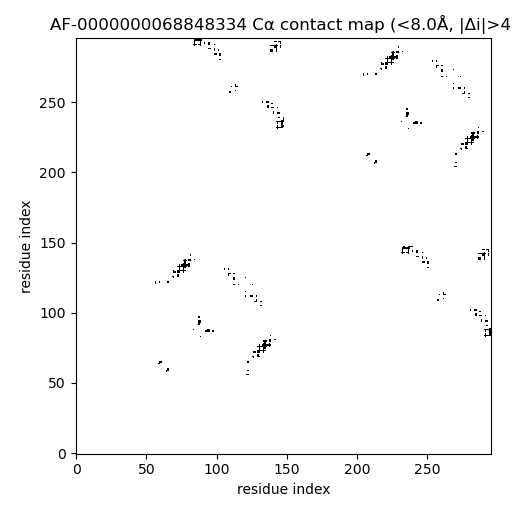.105 8.398 1 85 111 ARG B O 1
ATOM 2075 N N . GLU B 1 112 ? 2.609 4.422 8.438 1 84.5 112 GLU B N 1
ATOM 2076 C CA . GLU B 1 112 ? 3.691 5.262 8.938 1 84.5 112 GLU B CA 1
ATOM 2077 C C . GLU B 1 112 ? 4.125 6.289 7.898 1 84.5 112 GLU B C 1
ATOM 2079 O O . GLU B 1 112 ? 4.387 7.449 8.234 1 84.5 112 GLU B O 1
ATOM 2084 N N . TYR B 1 113 ? 4.184 5.828 6.695 1 83.25 113 TYR B N 1
ATOM 2085 C CA . TYR B 1 113 ? 4.605 6.684 5.594 1 83.25 113 TYR B CA 1
ATOM 2086 C C . TYR B 1 113 ? 3.607 7.812 5.371 1 83.25 113 TYR B C 1
ATOM 2088 O O . TYR B 1 113 ? 3.998 8.969 5.195 1 83.25 113 TYR B O 1
ATOM 2096 N N . TYR B 1 114 ? 2.393 7.551 5.531 1 78.12 114 TYR B N 1
ATOM 2097 C CA . TYR B 1 114 ? 1.406 8.555 5.141 1 78.12 114 TYR B CA 1
ATOM 2098 C C . TYR B 1 114 ? 0.84 9.266 6.359 1 78.12 114 TYR B C 1
ATOM 2100 O O . TYR B 1 114 ? -0.019 10.141 6.23 1 78.12 114 TYR B O 1
ATOM 2108 N N . SER B 1 115 ? 1.256 8.898 7.562 1 77.69 115 SER B N 1
ATOM 2109 C CA . SER B 1 115 ? 0.906 9.625 8.781 1 77.69 115 SER B CA 1
ATOM 2110 C C . SER B 1 115 ? 1.601 10.977 8.828 1 77.69 115 SER B C 1
ATOM 2112 O O . SER B 1 115 ? 1.171 11.875 9.562 1 77.69 115 SER B O 1
ATOM 2114 N N . ARG B 1 116 ? 2.578 11.125 8.039 1 78 116 ARG B N 1
ATOM 2115 C CA . ARG B 1 116 ? 3.334 12.375 8.016 1 78 116 ARG B CA 1
ATOM 2116 C C . ARG B 1 116 ? 3.053 13.156 6.734 1 78 116 ARG B C 1
ATOM 2118 O O . ARG B 1 116 ? 2.859 12.562 5.668 1 78 116 ARG B O 1
ATOM 2125 N N . PRO B 1 117 ? 2.986 14.422 6.918 1 77.94 117 PRO B N 1
ATOM 2126 C CA . PRO B 1 117 ? 2.834 15.211 5.691 1 77.94 117 PRO B CA 1
ATOM 2127 C C . PRO B 1 117 ? 4.004 15.031 4.727 1 77.94 117 PRO B C 1
ATOM 2129 O O . PRO B 1 117 ? 5.113 14.695 5.148 1 77.94 117 PRO B O 1
ATOM 2132 N N . ALA B 1 118 ? 3.73 15.117 3.461 1 74.81 118 ALA B N 1
ATOM 2133 C CA . ALA B 1 118 ? 4.688 14.867 2.389 1 74.81 118 ALA B CA 1
ATOM 2134 C C . ALA B 1 118 ? 5.988 15.633 2.617 1 74.81 118 ALA B C 1
ATOM 2136 O O . ALA B 1 118 ? 7.078 15.109 2.367 1 74.81 118 ALA B O 1
ATOM 2137 N N . GLU B 1 119 ? 5.91 16.812 3.117 1 78.19 119 GLU B N 1
ATOM 2138 C CA . GLU B 1 119 ? 7.055 17.703 3.281 1 78.19 119 GLU B CA 1
ATOM 2139 C C . GLU B 1 119 ? 7.91 17.281 4.477 1 78.19 119 GLU B C 1
ATOM 2141 O O . GLU B 1 119 ? 9.094 17.625 4.547 1 78.19 119 GLU B O 1
ATOM 2146 N N . GLN B 1 120 ? 7.34 16.562 5.34 1 80.69 120 GLN B N 1
ATOM 2147 C CA . GLN B 1 120 ? 8.023 16.219 6.582 1 80.69 120 GLN B CA 1
ATOM 2148 C C . GLN B 1 120 ? 8.477 14.766 6.574 1 80.69 120 GLN B C 1
ATOM 2150 O O . GLN B 1 120 ? 8.945 14.25 7.59 1 80.69 120 GLN B O 1
ATOM 2155 N N . ARG B 1 121 ? 8.438 14.117 5.469 1 82.69 121 ARG B N 1
ATOM 2156 C CA . ARG B 1 121 ? 8.812 12.711 5.418 1 82.69 121 ARG B CA 1
ATOM 2157 C C . ARG B 1 121 ? 10.328 12.547 5.32 1 82.69 121 ARG B C 1
ATOM 2159 O O . ARG B 1 121 ? 10.938 12.992 4.348 1 82.69 121 ARG B O 1
ATOM 2166 N N . PRO B 1 122 ? 10.898 11.945 6.27 1 86 122 PRO B N 1
ATOM 2167 C CA . PRO B 1 122 ? 12.352 11.727 6.223 1 86 122 PRO B CA 1
ATOM 2168 C C . PRO B 1 122 ? 12.766 10.789 5.09 1 86 122 PRO B C 1
ATOM 2170 O O . PRO B 1 122 ? 11.938 10.023 4.582 1 86 122 PRO B O 1
ATOM 2173 N N . PRO B 1 123 ? 13.992 10.844 4.668 1 88.12 123 PRO B N 1
ATOM 2174 C CA . PRO B 1 123 ? 14.484 10 3.574 1 88.12 123 PRO B CA 1
ATOM 2175 C C . PRO B 1 123 ? 14.281 8.516 3.838 1 88.12 123 PRO B C 1
ATOM 2177 O O . PRO B 1 123 ? 14.016 7.75 2.906 1 88.12 123 PRO B O 1
ATOM 2180 N N . LEU B 1 124 ? 14.391 8.156 5.043 1 88.5 124 LEU B N 1
ATOM 2181 C CA . LEU B 1 124 ? 14.25 6.746 5.383 1 88.5 124 LEU B CA 1
ATOM 2182 C C . LEU B 1 124 ? 12.852 6.242 5.051 1 88.5 124 LEU B C 1
ATOM 2184 O O . LEU B 1 124 ? 12.688 5.094 4.629 1 88.5 124 LEU B O 1
ATOM 2188 N N . LEU B 1 125 ? 11.898 7.039 5.281 1 89.44 125 LEU B N 1
ATOM 2189 C CA . LEU B 1 125 ? 10.523 6.645 4.977 1 89.44 125 LEU B CA 1
ATOM 2190 C C . LEU B 1 125 ? 10.32 6.52 3.469 1 89.44 125 LEU B C 1
ATOM 2192 O O . LEU B 1 125 ? 9.602 5.629 3.008 1 89.44 125 LEU B O 1
ATOM 2196 N N . LYS B 1 126 ? 10.945 7.359 2.787 1 90.75 126 LYS B N 1
ATOM 2197 C CA . LYS B 1 126 ? 10.875 7.285 1.331 1 90.75 126 LYS B CA 1
ATOM 2198 C C . LYS B 1 126 ? 11.523 6.004 0.817 1 90.75 126 LYS B C 1
ATOM 2200 O O . LYS B 1 126 ? 11.008 5.363 -0.099 1 90.75 126 LYS B O 1
ATOM 2205 N N . LEU B 1 127 ? 12.562 5.707 1.449 1 93 127 LEU B N 1
ATOM 2206 C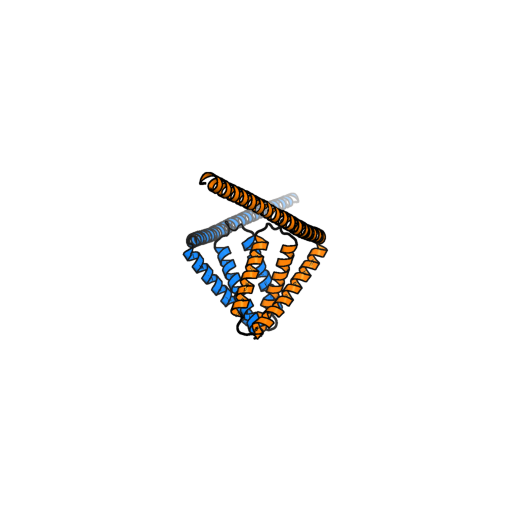 CA . LEU B 1 127 ? 13.273 4.5 1.056 1 93 127 LEU B CA 1
ATOM 2207 C C . LEU B 1 127 ? 12.477 3.252 1.42 1 93 127 LEU B C 1
ATOM 2209 O O . LEU B 1 127 ? 12.453 2.281 0.662 1 93 127 LEU B O 1
ATOM 2213 N N . THR B 1 128 ? 11.844 3.291 2.557 1 93.31 128 THR B N 1
ATOM 2214 C CA . THR B 1 128 ? 11.008 2.17 2.975 1 93.31 128 THR B CA 1
ATOM 2215 C C . THR B 1 128 ? 9.836 1.981 2.014 1 93.31 128 THR B C 1
ATOM 2217 O O . THR B 1 128 ? 9.461 0.851 1.697 1 93.31 128 THR B O 1
ATOM 2220 N N . ASN B 1 129 ? 9.32 3.059 1.584 1 92.25 129 ASN B N 1
ATOM 2221 C CA . ASN B 1 129 ? 8.234 2.992 0.612 1 92.25 129 ASN B CA 1
ATOM 2222 C C . ASN B 1 129 ? 8.711 2.424 -0.722 1 92.25 129 ASN B C 1
ATOM 2224 O O . ASN B 1 129 ? 7.973 1.691 -1.386 1 92.25 129 ASN B O 1
ATOM 2228 N N . ALA B 1 130 ? 9.898 2.818 -1.086 1 94.38 130 ALA B N 1
ATOM 2229 C CA . ALA B 1 130 ? 10.484 2.258 -2.303 1 94.38 130 ALA B CA 1
ATOM 2230 C C . ALA B 1 130 ? 10.68 0.75 -2.17 1 94.38 130 ALA B C 1
ATOM 2232 O O . ALA B 1 130 ? 10.391 -0.004 -3.102 1 94.38 130 ALA B O 1
ATOM 2233 N N . PHE B 1 131 ? 11.18 0.345 -1.056 1 96.31 131 PHE B N 1
ATOM 2234 C CA . PHE B 1 131 ? 11.352 -1.077 -0.777 1 96.31 131 PHE B CA 1
ATOM 2235 C C . PHE B 1 131 ? 10.016 -1.808 -0.868 1 96.31 131 PHE B C 1
ATOM 2237 O O . PHE B 1 131 ? 9.914 -2.848 -1.523 1 96.31 131 PHE B O 1
ATOM 2244 N N . LYS B 1 132 ? 9.047 -1.281 -0.241 1 96 132 LYS B N 1
ATOM 2245 C CA . LYS B 1 132 ? 7.707 -1.862 -0.239 1 96 132 LYS B CA 1
ATOM 2246 C C . LYS B 1 132 ? 7.148 -1.962 -1.655 1 96 132 LYS B C 1
ATOM 2248 O O . LYS B 1 132 ? 6.523 -2.963 -2.012 1 96 132 LYS B O 1
ATOM 2253 N N . ALA B 1 133 ? 7.336 -0.934 -2.418 1 95.25 133 ALA B N 1
ATOM 2254 C CA . ALA B 1 133 ? 6.867 -0.948 -3.801 1 95.25 133 ALA B CA 1
ATOM 2255 C C . ALA B 1 133 ? 7.52 -2.08 -4.59 1 95.25 133 ALA B C 1
ATOM 2257 O O . ALA B 1 133 ? 6.852 -2.768 -5.367 1 95.25 133 ALA B O 1
ATOM 2258 N N . GLY B 1 134 ? 8.812 -2.229 -4.391 1 96.88 134 GLY B N 1
ATOM 2259 C CA . GLY B 1 134 ? 9.508 -3.332 -5.035 1 96.88 134 GLY B CA 1
ATOM 2260 C C . GLY B 1 134 ? 9 -4.691 -4.59 1 96.88 134 GLY B C 1
ATOM 2261 O O . GLY B 1 134 ? 8.828 -5.594 -5.41 1 96.88 134 GLY B O 1
ATOM 2262 N N . LEU B 1 135 ? 8.82 -4.82 -3.299 1 96.94 135 LEU B N 1
ATOM 2263 C CA . LEU B 1 135 ? 8.297 -6.062 -2.734 1 96.94 135 LEU B CA 1
ATOM 2264 C C . LEU B 1 135 ? 6.941 -6.402 -3.334 1 96.94 135 LEU B C 1
ATOM 2266 O O . LEU B 1 135 ? 6.703 -7.539 -3.742 1 96.94 135 LEU B O 1
ATOM 2270 N N . TYR B 1 136 ? 6.098 -5.395 -3.346 1 96.19 136 TYR B N 1
ATOM 2271 C CA . TYR B 1 136 ? 4.762 -5.57 -3.902 1 96.19 136 TYR B CA 1
ATOM 2272 C C . TYR B 1 136 ? 4.832 -5.977 -5.367 1 96.19 136 TYR B C 1
ATOM 2274 O O . TYR B 1 136 ? 4.141 -6.906 -5.793 1 96.19 136 TYR B O 1
ATOM 2282 N N . TYR B 1 137 ? 5.613 -5.34 -6.121 1 96.69 137 TYR B N 1
ATOM 2283 C CA . TYR B 1 137 ? 5.742 -5.645 -7.543 1 96.69 137 TYR B CA 1
ATOM 2284 C C . TYR B 1 137 ? 6.242 -7.07 -7.75 1 96.69 137 TYR B C 1
ATOM 2286 O O . TYR B 1 137 ? 5.719 -7.801 -8.594 1 96.69 137 TYR B O 1
ATOM 2294 N N . GLY B 1 138 ? 7.25 -7.477 -7.02 1 96.56 138 GLY B N 1
ATOM 2295 C CA . GLY B 1 138 ? 7.777 -8.828 -7.125 1 96.56 138 GLY B CA 1
ATOM 2296 C C . GLY B 1 138 ? 6.754 -9.898 -6.793 1 96.56 138 GLY B C 1
ATOM 2297 O O . GLY B 1 138 ? 6.656 -10.906 -7.488 1 96.56 138 GLY B O 1
ATOM 2298 N N . LEU B 1 139 ? 6.039 -9.68 -5.785 1 95.12 139 LEU B N 1
ATOM 2299 C CA . LEU B 1 139 ? 5.043 -10.656 -5.363 1 95.12 139 LEU B CA 1
ATOM 2300 C C . LEU B 1 139 ? 3.92 -10.766 -6.391 1 95.12 139 LEU B C 1
ATOM 2302 O O . LEU B 1 139 ? 3.457 -11.867 -6.695 1 95.12 139 LEU B O 1
ATOM 2306 N N . VAL B 1 140 ? 3.49 -9.594 -6.887 1 94.62 140 VAL B N 1
ATOM 2307 C CA . VAL B 1 140 ? 2.438 -9.578 -7.898 1 94.62 140 VAL B CA 1
ATOM 2308 C C . VAL B 1 140 ? 2.914 -10.32 -9.141 1 94.62 140 VAL B C 1
ATOM 2310 O O . VAL B 1 140 ? 2.17 -11.117 -9.719 1 94.62 140 VAL B O 1
ATOM 2313 N N . LEU B 1 141 ? 4.16 -10.07 -9.516 1 93.38 141 LEU B N 1
ATOM 2314 C CA . LEU B 1 141 ? 4.719 -10.75 -10.68 1 93.38 141 LEU B CA 1
ATOM 2315 C C . LEU B 1 141 ? 4.742 -12.258 -10.469 1 93.38 141 LEU B C 1
ATOM 2317 O O . LEU B 1 141 ? 4.367 -13.016 -11.359 1 93.38 141 LEU B O 1
ATOM 2321 N N . ASP B 1 142 ? 5.113 -12.656 -9.352 1 93.44 142 ASP B N 1
ATOM 2322 C CA . ASP B 1 142 ? 5.188 -14.086 -9.055 1 93.44 142 ASP B CA 1
ATOM 2323 C C . ASP B 1 142 ? 3.793 -14.711 -9.023 1 93.44 142 ASP B C 1
ATOM 2325 O O . ASP B 1 142 ? 3.607 -15.844 -9.469 1 93.44 142 ASP B O 1
ATOM 2329 N N . ALA B 1 143 ? 2.861 -13.992 -8.539 1 93.88 143 ALA B N 1
ATOM 2330 C CA . ALA B 1 143 ? 1.484 -14.484 -8.5 1 93.88 143 ALA B CA 1
ATOM 2331 C C . ALA B 1 143 ? 0.935 -14.688 -9.906 1 93.88 143 ALA B C 1
ATOM 2333 O O . ALA B 1 143 ? 0.298 -15.703 -10.188 1 93.88 143 ALA B O 1
ATOM 2334 N N . ILE B 1 144 ? 1.219 -13.75 -10.766 1 91.69 144 ILE B N 1
ATOM 2335 C CA . ILE B 1 144 ? 0.698 -13.812 -12.125 1 91.69 144 ILE B CA 1
ATOM 2336 C C . ILE B 1 144 ? 1.427 -14.906 -12.906 1 91.69 144 ILE B C 1
ATOM 2338 O O . ILE B 1 144 ? 0.824 -15.594 -13.734 1 91.69 144 ILE B O 1
ATOM 2342 N N . LYS B 1 145 ? 2.65 -15.109 -12.555 1 89.75 145 LYS B N 1
ATOM 2343 C CA . LYS B 1 145 ? 3.432 -16.156 -13.211 1 89.75 145 LYS B CA 1
ATOM 2344 C C . LYS B 1 145 ? 2.938 -17.547 -12.82 1 89.75 145 LYS B C 1
ATOM 2346 O O . LYS B 1 145 ? 3.141 -18.516 -13.555 1 89.75 145 LYS B O 1
ATOM 2351 N N . MET B 1 146 ? 2.332 -17.688 -11.664 1 81.5 146 MET B N 1
ATOM 2352 C CA . MET B 1 146 ? 1.847 -18.969 -11.148 1 81.5 146 MET B CA 1
ATOM 2353 C C . MET B 1 146 ? 0.747 -19.531 -12.039 1 81.5 146 MET B C 1
ATOM 2355 O O . MET B 1 146 ? 0.583 -20.75 -12.133 1 81.5 146 MET B O 1
ATOM 2359 N N . SER B 1 147 ? -0.014 -18.625 -12.609 1 74.31 147 SER B N 1
ATOM 2360 C CA . SER B 1 147 ? -1.151 -19.062 -13.406 1 74.31 147 SER B CA 1
ATOM 2361 C C . SER B 1 147 ? -0.752 -19.281 -14.867 1 74.31 147 SER B C 1
ATOM 2363 O O . SER B 1 147 ? -1.605 -19.531 -15.719 1 74.31 147 SER B O 1
ATOM 2365 N N . SER B 1 148 ? 0.567 -19.109 -15.133 1 68 148 SER B N 1
ATOM 2366 C CA . SER B 1 148 ? 1.053 -19.359 -16.484 1 68 148 SER B CA 1
ATOM 2367 C C . SER B 1 148 ? 1.39 -20.828 -16.703 1 68 148 SER B C 1
ATOM 2369 O O . SER B 1 148 ? 1.691 -21.547 -15.758 1 68 148 SER B O 1
#

Secondary structure (DSSP, 8-state):
-HHHHHHHHHHHHHHHHHHHHHHHHHHHHHHHHHHHHHHHHHHHHHHHHHHHHHHHHHHTTSHHHHHHHHHHHHHHHHHHHHHHHHHHHHHSSSHHHHHHHHHHHHHHHHHHHHTS-GGG--HHHHHHHHHHHHHHHHHHHHHHHHT-/-HHHHHHHHHHHHHHHHHHHHHHHHHHHHHHHHHHHHHHHHHHHHHHHHHHHHHHHHHHTTSHHHHHHHHHHHHHHHHHHHHHHHHHHHHHSSSHHHHHHHHHHHHHHHHHHHHTS-GGG--HHHHHHHHHHHHHHHHHHHHHHHHT-

Organism: Emiliania huxleyi (strain CCMP1516) (NCBI:txid280463)

InterPro domains:
  IPR007572 Uncharacterised protein family Ycf20 [PF04483] (90-148)
  IPR007572 Uncharacterised protein family Ycf20 [PTHR33787] (52-147)

pLDDT: mean 84.17, std 9.55, range [52.19, 97.69]